Protein AF-V6RXU9-F1 (afdb_monomer)

Sequence (220 aa):
MQSIFEEFISWLKINWEYIIDFVNLLISLLTLLIAFKIFNRFSFKNRVLEKQFESVSDLINILQDWTISIHAKGIEKEEDYFSTGWRVKFFDFKSLKKRDDFKGLFFDENILFTQEWFEQNPLIGLDNNPFLPKSISKKIEPFKIWLPTRANPQFYKKVIYINLDEFDTSVRRYSDVGLICNPREKCFKNFETFNDMCNDLIEEIETWLKKYDAGDIHLK

Solvent-accessible surface area (backbone atoms only — not comparable to full-atom values): 12590 Å² total; per-residue (Å²): 115,70,66,63,52,52,53,51,53,50,54,50,50,56,53,49,51,53,51,50,53,52,50,52,50,52,50,52,53,53,52,50,52,52,50,50,53,51,51,52,53,52,55,50,51,52,56,51,50,53,45,25,50,51,44,49,50,53,50,48,54,53,39,60,72,35,40,40,27,39,35,57,43,71,67,101,55,100,57,96,51,83,77,65,66,44,77,41,44,52,70,49,49,74,52,41,86,73,39,83,70,42,79,79,70,67,65,92,35,48,32,34,34,31,49,60,38,70,76,61,43,88,64,70,66,53,53,73,38,90,43,37,54,68,73,52,23,63,48,49,51,65,77,61,75,69,86,68,39,85,44,67,72,84,82,45,86,43,38,36,38,41,35,63,63,82,69,72,86,83,61,84,74,93,68,75,99,40,39,25,40,41,84,88,42,70,53,31,63,16,51,64,55,37,48,49,46,52,34,54,37,53,51,45,50,53,51,56,30,47,74,69,76,46,60,82,66,78,89,107

Secondary structure (DSSP, 8-state):
-HHHHHHHHHHHHHHHHHHHHHHHHHHHHHHHHHHHHHHHHHHHHHHHHHHHHHHHHHHHHHHHH-EEEEEEE--S-SS------EEEEGGGHHHHTTSTTGGGT--S--EEEEHHHHHH-TTTTGGG-TTS-HHHHHHHGGG---S-EEE-GGG-SSEEEEEESS--TTS--SSSS-EEE-TTSGGGS-HHHHHHHHHHHHHHHHHHHHHTT-TTS---

pLDDT: mean 80.3, std 13.75, range [39.09, 96.44]

Mean predicted aligned error: 11.91 Å

Organism: NCBI:txid1341154

Foldseek 3Di:
DVVVVVVVVVVVVVVVVVVVVVVVVVVVVVVVVVVVVVVVVVVVVVVLVVLLVVLLVVVLVVQQPWWKWKFKDADPDPDPPSPDTDTARLLCLLCLCVDPVNVPGFDQDWEWEKPLQQQPVVLPCSLVPPSHPVQLSVLSVLSHDDPWDFDDCVVDNMYMYIYGPDGDPPPDDPDDGTITDDCVGQCRRGVVSVSVSSVSNSVSSCVVCVVVVNNPPDSD

Radius of gyration: 31.58 Å; Cα contacts (8 Å, |Δi|>4): 240; chains: 1; bounding box: 57×39×117 Å

Structure (mmCIF, N/CA/C/O backbone):
data_AF-V6RXU9-F1
#
_entry.id   AF-V6RXU9-F1
#
loop_
_atom_site.group_PDB
_atom_site.id
_atom_site.type_symbol
_atom_site.label_atom_id
_atom_site.label_alt_id
_atom_site.label_comp_id
_atom_site.label_asym_id
_atom_site.label_entity_id
_atom_site.label_seq_id
_atom_site.pdbx_PDB_ins_code
_atom_site.Cartn_x
_atom_site.Cartn_y
_atom_site.Cartn_z
_atom_site.occupancy
_atom_site.B_iso_or_equiv
_atom_site.auth_seq_id
_atom_site.auth_comp_id
_atom_site.auth_asym_id
_atom_site.auth_atom_id
_atom_site.pdbx_PDB_model_num
ATOM 1 N N . MET A 1 1 ? -32.385 11.267 84.292 1.00 60.25 1 MET A N 1
ATOM 2 C CA . MET A 1 1 ? -31.082 10.833 83.736 1.00 60.25 1 MET A CA 1
ATOM 3 C C . MET A 1 1 ? -31.256 9.736 82.685 1.00 60.25 1 MET A C 1
ATOM 5 O O . MET A 1 1 ? -30.668 9.854 81.625 1.00 60.25 1 MET A O 1
ATOM 9 N N . GLN A 1 2 ? -32.109 8.734 82.929 1.00 67.81 2 GLN A N 1
ATOM 10 C CA . GLN A 1 2 ? -32.343 7.615 82.004 1.00 67.81 2 GLN A CA 1
ATOM 11 C C . GLN A 1 2 ? -33.030 8.012 80.677 1.00 67.81 2 GLN A C 1
ATOM 13 O O . GLN A 1 2 ? -32.564 7.593 79.626 1.00 67.81 2 GLN A O 1
ATOM 18 N N . SER A 1 3 ? -34.034 8.905 80.681 1.00 73.31 3 SER A N 1
ATOM 19 C CA . SER A 1 3 ? -34.714 9.303 79.427 1.00 73.31 3 SER A CA 1
ATOM 20 C C . SER A 1 3 ? -33.852 10.170 78.496 1.00 73.31 3 SER A C 1
ATOM 22 O O . SER A 1 3 ? -33.936 10.033 77.283 1.00 73.31 3 SER A O 1
ATOM 24 N N . ILE A 1 4 ? -32.965 11.007 79.050 1.00 75.81 4 ILE A N 1
ATOM 25 C CA . ILE A 1 4 ? -32.020 11.828 78.267 1.00 75.81 4 ILE A CA 1
ATOM 26 C C . ILE A 1 4 ? -31.005 10.930 77.540 1.00 75.81 4 ILE A C 1
ATOM 28 O O . ILE A 1 4 ? -30.584 11.222 76.423 1.00 75.81 4 ILE A O 1
ATOM 32 N N . PHE A 1 5 ? -30.620 9.814 78.163 1.00 75.19 5 PHE A N 1
ATOM 33 C CA . PHE A 1 5 ? -29.701 8.848 77.568 1.00 75.19 5 PHE A CA 1
ATOM 34 C C . PHE A 1 5 ? -30.356 8.062 76.419 1.00 75.19 5 PHE A C 1
ATOM 36 O O . PHE A 1 5 ? -29.722 7.833 75.391 1.00 75.19 5 PHE A O 1
ATOM 43 N N . GLU A 1 6 ? -31.636 7.704 76.552 1.00 79.44 6 GLU A N 1
ATOM 44 C CA . GLU A 1 6 ? -32.396 7.038 75.485 1.00 79.44 6 GLU A CA 1
ATOM 45 C C . GLU A 1 6 ? -32.654 7.958 74.281 1.00 79.44 6 GLU A C 1
ATOM 47 O O . GLU A 1 6 ? -32.478 7.526 73.139 1.00 79.44 6 GLU A O 1
ATOM 52 N N . GLU A 1 7 ? -32.975 9.237 74.508 1.00 74.62 7 GLU A N 1
ATOM 53 C CA . GLU A 1 7 ? -33.096 10.235 73.433 1.00 74.62 7 GLU A CA 1
ATOM 54 C C . GLU A 1 7 ? -31.774 10.441 72.683 1.00 74.62 7 GLU A C 1
ATOM 56 O O . GLU A 1 7 ? -31.762 10.495 71.452 1.00 74.62 7 GLU A O 1
ATOM 61 N N . PHE A 1 8 ? -30.647 10.487 73.401 1.00 76.06 8 PHE A N 1
ATOM 62 C CA . PHE A 1 8 ? -29.325 10.636 72.791 1.00 76.06 8 PHE A CA 1
ATOM 63 C C . PHE A 1 8 ? -28.938 9.431 71.916 1.00 76.06 8 PHE A C 1
ATOM 65 O O . PHE A 1 8 ? -28.426 9.607 70.809 1.00 76.06 8 PHE A O 1
ATOM 72 N N . ILE A 1 9 ? -29.223 8.203 72.366 1.00 78.50 9 ILE A N 1
ATOM 73 C CA . ILE A 1 9 ? -28.969 6.987 71.575 1.00 78.50 9 ILE A CA 1
ATOM 74 C C . ILE A 1 9 ? -29.892 6.903 70.353 1.00 78.50 9 ILE A C 1
ATOM 76 O O . ILE A 1 9 ? -29.441 6.501 69.278 1.00 78.50 9 ILE A O 1
ATOM 80 N N . SER A 1 10 ? -31.159 7.299 70.490 1.00 77.56 10 SER A N 1
ATOM 81 C CA . SER A 1 10 ? -32.103 7.364 69.368 1.00 77.56 10 SER A CA 1
ATOM 82 C C . SER A 1 10 ? -31.631 8.356 68.296 1.00 77.56 10 SER A C 1
ATOM 84 O O . SER A 1 10 ? -31.542 8.009 67.119 1.00 77.56 10 SER A O 1
ATOM 86 N N . TRP A 1 11 ? -31.208 9.555 68.710 1.00 80.31 11 TRP A N 1
ATOM 87 C CA . TRP A 1 11 ? -30.653 10.574 67.816 1.00 80.31 11 TRP A CA 1
ATOM 88 C C . TRP A 1 11 ? -29.375 10.104 67.101 1.00 80.31 11 TRP A C 1
ATOM 90 O O . TRP A 1 11 ? -29.219 10.321 65.898 1.00 80.31 11 TRP A O 1
ATOM 100 N N . LEU A 1 12 ? -28.482 9.403 67.809 1.00 73.50 12 LEU A N 1
ATOM 101 C CA . LEU A 1 12 ? -27.280 8.801 67.221 1.00 73.50 12 LEU A CA 1
ATOM 102 C C . LEU A 1 12 ? -27.608 7.741 66.163 1.00 73.50 12 LEU A C 1
ATOM 104 O O . LEU A 1 12 ? -26.984 7.744 65.105 1.00 73.50 12 LEU A O 1
ATOM 108 N N . LYS A 1 13 ? -28.584 6.860 66.418 1.00 74.50 13 LYS A N 1
ATOM 109 C CA . LYS A 1 13 ? -29.013 5.838 65.447 1.00 74.50 13 LYS A CA 1
ATOM 110 C C . LYS A 1 13 ? -29.587 6.459 64.180 1.00 74.50 13 LYS A C 1
ATOM 112 O O . LYS A 1 13 ? -29.163 6.091 63.092 1.00 74.50 13 LYS A O 1
ATOM 117 N N . ILE A 1 14 ? -30.480 7.434 64.335 1.00 78.62 14 ILE A N 1
ATOM 118 C CA . ILE A 1 14 ? -31.116 8.131 63.213 1.00 78.62 14 ILE A CA 1
ATOM 119 C C . ILE A 1 14 ? -30.053 8.807 62.334 1.00 78.62 14 ILE A C 1
ATOM 121 O O . ILE A 1 14 ? -30.045 8.635 61.119 1.00 78.62 14 ILE A O 1
ATOM 125 N N . ASN A 1 15 ? -29.098 9.522 62.935 1.00 80.31 15 ASN A N 1
ATOM 126 C CA . ASN A 1 15 ? -28.013 10.151 62.175 1.00 80.31 15 ASN A CA 1
ATOM 127 C C . ASN A 1 15 ? -27.066 9.138 61.523 1.00 80.31 15 ASN A C 1
ATOM 129 O O . ASN A 1 15 ? -26.539 9.404 60.445 1.00 80.31 15 ASN A O 1
ATOM 133 N N . TRP A 1 16 ? -26.846 7.984 62.153 1.00 82.75 16 TRP A N 1
ATOM 134 C CA . TRP A 1 16 ? -26.022 6.920 61.587 1.00 82.75 16 TRP A CA 1
ATOM 135 C C . TRP A 1 16 ? -26.673 6.280 60.356 1.00 82.75 16 TRP A C 1
ATOM 137 O O . TRP A 1 16 ? -25.992 6.054 59.358 1.00 82.75 16 TRP A O 1
ATOM 147 N N . GLU A 1 17 ? -27.989 6.062 60.389 1.00 85.69 17 GLU A N 1
ATOM 148 C CA . GLU A 1 17 ? -28.769 5.582 59.241 1.00 85.69 17 GLU A CA 1
ATOM 149 C C . GLU A 1 17 ? -28.700 6.572 58.069 1.00 85.69 17 GLU A C 1
ATOM 151 O O . GLU A 1 17 ? -28.363 6.173 56.955 1.00 85.69 17 GLU A O 1
ATOM 156 N N . TYR A 1 18 ? -28.859 7.877 58.324 1.00 85.38 18 TYR A N 1
ATOM 157 C CA . TYR A 1 18 ? -28.702 8.901 57.282 1.00 85.38 18 TYR A CA 1
ATOM 158 C C . TYR A 1 18 ? -27.296 8.935 56.666 1.00 85.38 18 TYR A C 1
ATOM 160 O O . TYR A 1 18 ? -27.156 9.129 55.456 1.00 85.38 18 TYR A O 1
ATOM 168 N N . ILE A 1 19 ? -26.244 8.745 57.471 1.00 87.31 19 ILE A N 1
ATOM 169 C CA . ILE A 1 19 ? -24.863 8.675 56.969 1.00 87.31 19 ILE A CA 1
ATOM 170 C C . ILE A 1 19 ? -24.681 7.441 56.081 1.00 87.31 19 ILE A C 1
ATOM 172 O O . ILE A 1 19 ? -24.075 7.546 55.014 1.00 87.31 19 ILE A O 1
ATOM 176 N N . ILE A 1 20 ? -25.216 6.288 56.489 1.00 88.38 20 ILE A N 1
ATOM 177 C CA . ILE A 1 20 ? -25.158 5.051 55.701 1.00 88.38 20 ILE A CA 1
ATOM 178 C C . ILE A 1 20 ? -25.878 5.234 54.362 1.00 88.38 20 ILE A C 1
ATOM 180 O O . ILE A 1 20 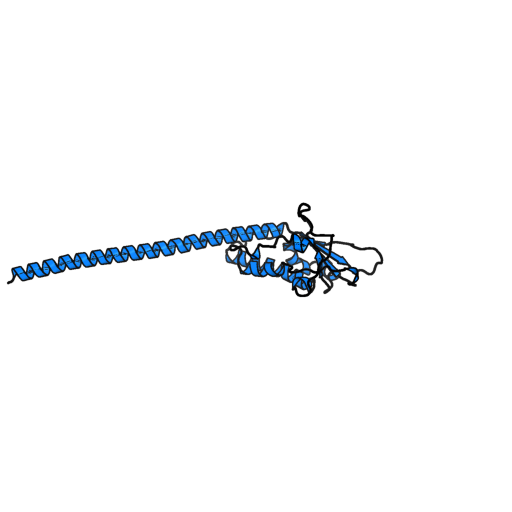? -25.304 4.920 53.318 1.00 88.38 20 ILE A O 1
ATOM 184 N N . ASP A 1 21 ? -27.088 5.791 54.367 1.00 90.06 21 ASP A N 1
ATOM 185 C CA . ASP A 1 21 ? -27.866 6.026 53.148 1.00 90.06 21 ASP A CA 1
ATOM 186 C C . ASP A 1 21 ? -27.166 7.007 52.202 1.00 90.06 21 ASP A C 1
ATOM 188 O O . ASP A 1 21 ? -27.099 6.778 50.991 1.00 90.06 21 ASP A O 1
ATOM 192 N N . PHE A 1 22 ? -26.559 8.063 52.748 1.00 90.44 22 PHE A N 1
ATOM 193 C CA . PHE A 1 22 ? -25.768 9.011 51.968 1.00 90.44 22 PHE A CA 1
ATOM 194 C C . PHE A 1 22 ? -24.526 8.359 51.340 1.00 90.44 22 PHE A C 1
ATOM 196 O O . PHE A 1 22 ? -24.228 8.583 50.164 1.00 90.44 22 PHE A O 1
ATOM 203 N N . VAL A 1 23 ? -23.817 7.512 52.092 1.00 90.31 23 VAL A N 1
ATOM 204 C CA . VAL A 1 23 ? -22.664 6.753 51.584 1.00 90.31 23 VAL A CA 1
ATOM 205 C C . VAL A 1 23 ? -23.096 5.760 50.500 1.00 90.31 23 VAL A C 1
ATOM 207 O O . VAL A 1 23 ? -22.437 5.669 49.465 1.00 90.31 23 VAL A O 1
ATOM 210 N N . ASN A 1 24 ? -24.227 5.074 50.671 1.00 91.75 24 ASN A N 1
ATOM 211 C CA . ASN A 1 24 ? -24.785 4.166 49.663 1.00 91.75 24 ASN A CA 1
ATOM 212 C C . ASN A 1 24 ? -25.157 4.898 48.365 1.00 91.75 24 ASN A C 1
ATOM 214 O O . ASN A 1 24 ? -24.909 4.389 47.265 1.00 91.75 24 ASN A O 1
ATOM 218 N N . LEU A 1 25 ? -25.702 6.111 48.476 1.00 93.19 25 LEU A N 1
ATOM 219 C CA . LEU A 1 25 ? -26.007 6.963 47.330 1.00 93.19 25 LEU A CA 1
ATOM 220 C C . LEU A 1 25 ? -24.727 7.390 46.592 1.00 93.19 25 LEU A C 1
ATOM 222 O O . LEU A 1 25 ? -24.660 7.300 45.365 1.00 93.19 25 LEU A O 1
ATOM 226 N N . LEU A 1 26 ? -23.686 7.776 47.336 1.00 91.81 26 LEU A N 1
ATOM 227 C CA . LEU A 1 26 ? -22.364 8.096 46.787 1.00 91.81 26 LEU A CA 1
ATOM 228 C C . LEU A 1 26 ? -21.733 6.907 46.058 1.00 91.81 26 LEU A C 1
ATOM 230 O O . LEU A 1 26 ? -21.234 7.073 44.944 1.00 91.81 26 LEU A O 1
ATOM 234 N N . ILE A 1 27 ? -21.779 5.711 46.651 1.00 91.12 27 ILE A N 1
ATOM 235 C CA . ILE A 1 27 ? -21.265 4.483 46.028 1.00 91.12 27 ILE A CA 1
ATOM 236 C C . ILE A 1 27 ? -22.020 4.203 44.727 1.00 91.12 27 ILE A C 1
ATOM 238 O O . ILE A 1 27 ? -21.388 3.999 43.693 1.00 91.12 27 ILE A O 1
ATOM 242 N N . SER A 1 28 ? -23.353 4.276 44.749 1.00 91.94 28 SER A N 1
ATOM 243 C CA . SER A 1 28 ? -24.194 4.038 43.569 1.00 91.94 28 SER A CA 1
ATOM 244 C C . SER A 1 28 ? -23.875 5.009 42.426 1.00 91.94 28 SER A C 1
ATOM 246 O O . SER A 1 28 ? -23.746 4.597 41.270 1.00 91.94 28 SER A O 1
ATOM 248 N N . LEU A 1 29 ? -23.673 6.293 42.745 1.00 92.88 29 LEU A N 1
ATOM 249 C CA . LEU A 1 29 ? -23.260 7.308 41.775 1.00 92.88 29 LEU A CA 1
ATOM 250 C C . LEU A 1 29 ? -21.876 6.993 41.183 1.00 92.88 29 LEU A C 1
ATOM 252 O O . LEU A 1 29 ? -21.672 7.097 39.971 1.00 92.88 29 LEU A O 1
ATOM 256 N N . LEU A 1 30 ? -20.927 6.576 42.025 1.00 91.44 30 LEU A N 1
ATOM 257 C CA . LEU A 1 30 ? -19.576 6.221 41.597 1.00 91.44 30 LEU A CA 1
ATOM 258 C C . LEU A 1 30 ? -19.589 5.010 40.652 1.00 91.44 30 LEU A C 1
ATOM 260 O O . LEU A 1 30 ? -18.931 5.025 39.609 1.00 91.44 30 LEU A O 1
ATOM 264 N N . THR A 1 31 ? -20.376 3.982 40.979 1.00 91.75 31 THR A N 1
ATOM 265 C CA . THR A 1 31 ? -20.558 2.796 40.137 1.00 91.75 31 THR A CA 1
ATOM 266 C C . THR A 1 31 ? -21.157 3.167 38.782 1.00 91.75 31 THR A C 1
ATOM 268 O O . THR A 1 31 ? -20.666 2.696 37.754 1.00 91.75 31 THR A O 1
ATOM 271 N N . LEU A 1 32 ? -22.152 4.060 38.751 1.00 91.44 32 LEU A N 1
ATOM 272 C CA . LEU A 1 32 ? -22.751 4.550 37.508 1.00 91.44 32 LEU A CA 1
ATOM 273 C C . LEU A 1 32 ? -21.730 5.290 36.632 1.00 91.44 32 LEU A C 1
ATOM 275 O O . LEU A 1 32 ? -21.660 5.043 35.429 1.00 91.44 32 LEU A O 1
ATOM 279 N N . LEU A 1 33 ? -20.898 6.155 37.220 1.00 90.44 33 LEU A N 1
ATOM 280 C CA . LEU A 1 33 ? -19.843 6.869 36.491 1.00 90.44 33 LEU A CA 1
ATOM 281 C C . LEU A 1 33 ? -18.805 5.911 35.893 1.00 90.44 33 LEU A C 1
ATOM 283 O O . LEU A 1 33 ? -18.379 6.090 34.749 1.00 90.44 33 LEU A O 1
ATOM 287 N N . ILE A 1 34 ? -18.414 4.878 36.643 1.00 88.56 34 ILE A N 1
ATOM 288 C CA . ILE A 1 34 ? -17.502 3.837 36.158 1.00 88.56 34 ILE A CA 1
ATOM 289 C C . ILE A 1 34 ? -18.149 3.067 35.003 1.00 88.56 34 ILE A C 1
ATOM 291 O O . ILE A 1 34 ? -17.526 2.924 33.949 1.00 88.56 34 ILE A O 1
ATOM 295 N N . ALA A 1 35 ? -19.402 2.632 35.158 1.00 85.06 35 ALA A N 1
ATOM 296 C CA . ALA A 1 35 ? -20.146 1.926 34.119 1.00 85.06 35 ALA A CA 1
ATOM 297 C C . ALA A 1 35 ? -20.289 2.774 32.845 1.00 85.06 35 ALA A C 1
ATOM 299 O O . ALA A 1 35 ? -20.012 2.289 31.749 1.00 85.06 35 ALA A O 1
ATOM 300 N N . PHE A 1 36 ? -20.616 4.062 32.982 1.00 82.56 36 PHE A N 1
ATOM 301 C CA . PHE A 1 36 ? -20.713 5.002 31.865 1.00 82.56 36 PHE A CA 1
ATOM 302 C C . PHE A 1 36 ? -19.369 5.189 31.146 1.00 82.56 36 PHE A C 1
ATOM 304 O O . PHE A 1 36 ? -19.299 5.162 29.916 1.00 82.56 36 PHE A O 1
ATOM 311 N N . LYS A 1 37 ? -18.268 5.315 31.897 1.00 80.50 37 LYS A N 1
ATOM 312 C CA . LYS A 1 37 ? -16.915 5.426 31.329 1.00 80.50 37 LYS A CA 1
ATOM 313 C C . LYS A 1 37 ? -16.503 4.156 30.581 1.00 80.50 37 LYS A C 1
ATOM 315 O O . LYS A 1 37 ? -15.904 4.246 29.509 1.00 80.50 37 LYS A O 1
ATOM 320 N N . ILE A 1 38 ? -16.825 2.985 31.132 1.00 79.00 38 ILE A N 1
ATOM 321 C CA . ILE A 1 38 ? -16.586 1.686 30.496 1.00 79.00 38 ILE A CA 1
ATOM 322 C C . ILE A 1 38 ? -17.401 1.581 29.202 1.00 79.00 38 ILE A C 1
ATOM 324 O O . ILE A 1 38 ? -16.825 1.306 28.149 1.00 79.00 38 ILE A O 1
ATOM 328 N N . PHE A 1 39 ? -18.700 1.882 29.255 1.00 75.31 39 PHE A N 1
ATOM 329 C CA . PHE A 1 39 ? -19.600 1.856 28.102 1.00 75.31 39 PHE A CA 1
ATOM 330 C C . PHE A 1 39 ? -19.113 2.764 26.966 1.00 75.31 39 PHE A C 1
ATOM 332 O O . PHE A 1 39 ? -18.967 2.309 25.832 1.00 75.31 39 PHE A O 1
ATOM 339 N N . ASN A 1 40 ? -18.757 4.017 27.270 1.00 70.44 40 ASN A N 1
ATOM 340 C CA . ASN A 1 40 ? -18.230 4.946 26.269 1.00 70.44 40 ASN A CA 1
ATOM 341 C C . ASN A 1 40 ? -16.913 4.462 25.662 1.00 70.44 40 ASN A C 1
ATOM 343 O O . ASN A 1 40 ? -16.704 4.599 24.459 1.00 70.44 40 ASN A O 1
ATOM 347 N N . ARG A 1 41 ? -16.025 3.865 26.466 1.00 73.19 41 ARG A N 1
ATOM 348 C CA . ARG A 1 41 ? -14.757 3.322 25.967 1.00 73.19 41 ARG A CA 1
ATOM 349 C C . ARG A 1 41 ? -14.973 2.139 25.022 1.00 73.19 41 ARG A C 1
ATOM 351 O O . ARG A 1 41 ? -14.271 2.054 24.017 1.00 73.19 41 ARG A O 1
ATOM 358 N N . PHE A 1 42 ? -15.914 1.248 25.331 1.00 71.00 42 PHE A N 1
ATOM 359 C CA . PHE A 1 42 ? -16.279 0.134 24.452 1.00 71.00 42 PHE A CA 1
ATOM 360 C C . PHE A 1 42 ? -16.941 0.627 23.160 1.00 71.00 42 PHE A C 1
ATOM 362 O O . PHE A 1 42 ? -16.495 0.265 22.075 1.00 71.00 42 PHE A O 1
ATOM 369 N N . SER A 1 43 ? -17.924 1.524 23.270 1.00 70.81 43 SER A N 1
ATOM 370 C CA . SER A 1 43 ? -18.613 2.129 22.121 1.00 70.81 43 SER A CA 1
ATOM 371 C C . SER A 1 43 ? -17.645 2.870 21.189 1.00 70.81 43 SER A C 1
ATOM 373 O O . SER A 1 43 ? -17.671 2.679 19.974 1.00 70.81 43 SER A O 1
ATOM 375 N N . PHE A 1 44 ? -16.713 3.649 21.748 1.00 69.69 44 PHE A N 1
ATOM 376 C CA . PHE A 1 44 ? -15.690 4.344 20.968 1.00 69.69 44 PHE A CA 1
ATOM 377 C C . PHE A 1 44 ? -14.727 3.376 20.270 1.00 69.69 44 PHE A C 1
ATOM 379 O O . PHE A 1 44 ? -14.402 3.580 19.103 1.00 69.69 44 PHE A O 1
ATOM 386 N N . LYS A 1 45 ? -14.293 2.306 20.952 1.00 77.12 45 LYS A N 1
ATOM 387 C CA . LYS A 1 45 ? -13.432 1.276 20.348 1.00 77.12 45 LYS A CA 1
ATOM 388 C C . LYS A 1 45 ? -14.080 0.636 19.122 1.00 77.12 45 LYS A C 1
ATOM 390 O O . LYS A 1 45 ? -13.398 0.488 18.115 1.00 77.12 45 LYS A O 1
ATOM 395 N N . ASN A 1 46 ? -15.366 0.302 19.204 1.00 80.56 46 ASN A N 1
ATOM 396 C CA . ASN A 1 46 ? -16.088 -0.315 18.092 1.00 80.56 46 ASN A CA 1
ATOM 397 C C . ASN A 1 46 ? -16.200 0.646 16.903 1.00 80.56 46 ASN A C 1
ATOM 399 O O . ASN A 1 46 ? -15.854 0.265 15.794 1.00 80.56 46 ASN A O 1
ATOM 403 N N . ARG A 1 47 ? -16.542 1.918 17.143 1.00 85.06 47 ARG A N 1
ATOM 404 C CA . ARG A 1 47 ? -16.600 2.940 16.081 1.00 85.06 47 ARG A CA 1
ATOM 405 C C . ARG A 1 47 ? -15.256 3.178 15.397 1.00 85.06 47 ARG A C 1
ATOM 407 O O . ARG A 1 47 ? -15.199 3.359 14.187 1.00 85.06 47 ARG A O 1
ATOM 414 N N . VAL A 1 48 ? -14.162 3.204 16.164 1.00 86.56 48 VAL A N 1
ATOM 415 C CA . VAL A 1 48 ? -12.815 3.321 15.585 1.00 86.56 48 VAL A CA 1
ATOM 416 C C . VAL A 1 48 ? -12.498 2.091 14.744 1.00 86.56 48 VAL A C 1
ATOM 418 O O . VAL A 1 48 ? -11.985 2.247 13.645 1.00 86.56 48 VAL A O 1
ATOM 421 N N . LEU A 1 49 ? -12.816 0.890 15.231 1.00 87.31 49 LEU A N 1
ATOM 422 C CA . LEU A 1 49 ? -12.586 -0.348 14.493 1.00 87.31 49 LEU A CA 1
ATOM 423 C C . LEU A 1 49 ? -13.396 -0.391 13.188 1.00 87.31 49 LEU A C 1
ATOM 425 O O . LEU A 1 49 ? -12.832 -0.711 12.150 1.00 87.31 49 LEU A O 1
ATOM 429 N N . GLU A 1 50 ? -14.670 0.006 13.213 1.00 88.31 50 GLU A N 1
ATOM 430 C CA . GLU A 1 50 ? -15.510 0.160 12.015 1.00 88.31 50 GLU A CA 1
ATOM 431 C C . GLU A 1 50 ? -14.860 1.106 10.998 1.00 88.31 50 GLU A C 1
ATOM 433 O O . GLU A 1 50 ? -14.703 0.750 9.834 1.00 88.31 50 GLU A O 1
ATOM 438 N N . LYS A 1 51 ? -14.375 2.274 11.442 1.00 91.62 51 LYS A N 1
ATOM 439 C CA . LYS A 1 51 ? -13.665 3.217 10.563 1.00 91.62 51 LYS A CA 1
ATOM 440 C C . LYS A 1 51 ? -12.341 2.672 10.026 1.00 91.62 51 LYS A C 1
ATOM 442 O O . LYS A 1 51 ? -11.950 3.014 8.909 1.00 91.62 51 LYS A O 1
ATOM 447 N N . GLN A 1 52 ? -11.655 1.831 10.800 1.00 92.44 52 GLN A N 1
ATOM 448 C CA . GLN A 1 52 ? -10.462 1.129 10.329 1.00 92.44 52 GLN A CA 1
ATOM 449 C C . GLN A 1 52 ? -10.806 0.099 9.255 1.00 92.44 52 GLN A C 1
ATOM 451 O O . GLN A 1 52 ? -10.100 0.032 8.255 1.00 92.44 52 GLN A O 1
ATOM 456 N N . PHE A 1 53 ? -11.893 -0.657 9.422 1.00 91.75 53 PHE A N 1
ATOM 457 C CA . PHE A 1 53 ? -12.379 -1.580 8.398 1.00 91.75 53 PHE A CA 1
ATOM 458 C C . PHE A 1 53 ? -12.777 -0.861 7.114 1.00 91.75 53 PHE A C 1
ATOM 460 O O . PHE A 1 53 ? -12.346 -1.293 6.052 1.00 91.75 53 PHE A O 1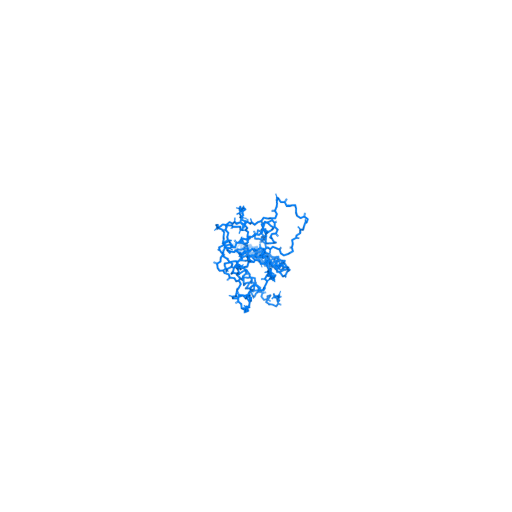
ATOM 467 N N . GLU A 1 54 ? -13.522 0.245 7.204 1.00 91.94 54 GLU A N 1
ATOM 468 C CA . GLU A 1 54 ? -13.838 1.090 6.043 1.00 91.94 54 GLU A CA 1
ATOM 469 C C . GLU A 1 54 ? -12.548 1.523 5.325 1.00 91.94 54 GLU A C 1
ATOM 471 O O . GLU A 1 54 ? 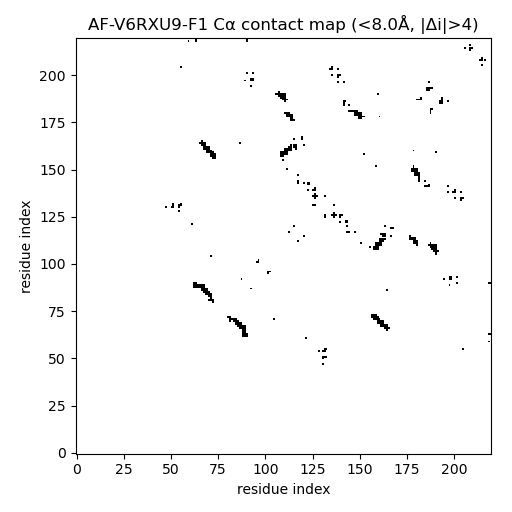-12.378 1.249 4.143 1.00 91.94 54 GLU A O 1
ATOM 476 N N . SER A 1 55 ? -11.579 2.080 6.062 1.00 93.94 55 SER A N 1
ATOM 477 C CA . SER A 1 55 ? -10.313 2.555 5.479 1.00 93.94 55 SER A CA 1
ATOM 478 C C . SER A 1 55 ? -9.475 1.438 4.844 1.00 93.94 55 SER A C 1
ATOM 480 O O . SER A 1 55 ? -8.820 1.658 3.827 1.00 93.94 55 SER A O 1
ATOM 482 N N . VAL A 1 56 ? -9.453 0.244 5.446 1.00 93.94 56 VAL A N 1
ATOM 483 C CA . VAL A 1 56 ? -8.757 -0.923 4.880 1.00 93.94 56 VAL A CA 1
ATOM 484 C C . VAL A 1 56 ? -9.503 -1.462 3.661 1.00 93.94 56 VAL A C 1
ATOM 486 O O . VAL A 1 56 ? -8.858 -1.834 2.687 1.00 93.94 56 VAL A O 1
ATOM 489 N N . SER A 1 57 ? -10.837 -1.469 3.678 1.00 91.62 57 SER A N 1
ATOM 490 C CA . SER A 1 57 ? -11.652 -1.865 2.529 1.00 91.62 57 SER A CA 1
ATOM 491 C C . SER A 1 57 ? -11.442 -0.924 1.345 1.00 91.62 57 SER A C 1
ATOM 493 O O . SER A 1 57 ? -11.264 -1.397 0.227 1.00 91.62 57 SER A O 1
ATOM 495 N N . ASP A 1 58 ? -11.405 0.388 1.585 1.00 92.19 58 ASP A N 1
ATOM 496 C CA . ASP A 1 58 ? -11.129 1.389 0.551 1.00 92.19 58 ASP A CA 1
ATOM 497 C C . ASP A 1 58 ? -9.736 1.184 -0.056 1.00 92.19 58 ASP A C 1
ATOM 499 O O . ASP A 1 58 ? -9.580 1.197 -1.276 1.00 92.19 58 ASP A O 1
ATOM 503 N N . LEU A 1 59 ? -8.726 0.916 0.783 1.00 94.44 59 LEU A N 1
ATOM 504 C CA . LEU A 1 59 ? -7.386 0.562 0.315 1.00 94.44 59 LEU A CA 1
ATOM 505 C C . LEU A 1 59 ? -7.402 -0.714 -0.536 1.00 94.44 59 LEU A C 1
ATOM 507 O O . LEU A 1 59 ? -6.774 -0.743 -1.588 1.00 94.44 59 LEU A O 1
ATOM 511 N N . ILE A 1 60 ? -8.097 -1.767 -0.101 1.00 93.44 60 ILE A N 1
ATOM 512 C CA . ILE A 1 60 ? -8.187 -3.021 -0.860 1.00 93.44 60 ILE A CA 1
ATOM 513 C C . ILE A 1 60 ? -8.819 -2.769 -2.226 1.00 93.44 60 ILE A C 1
ATOM 515 O O . ILE A 1 60 ? -8.265 -3.238 -3.213 1.00 93.44 60 ILE A O 1
ATOM 519 N N . ASN A 1 61 ? -9.906 -1.999 -2.296 1.00 90.75 61 ASN A N 1
ATOM 520 C CA . ASN A 1 61 ? -10.557 -1.652 -3.561 1.00 90.75 61 ASN A CA 1
ATOM 521 C C . ASN A 1 61 ? -9.583 -0.929 -4.503 1.00 90.75 61 ASN A C 1
ATOM 523 O O . ASN A 1 61 ? -9.422 -1.336 -5.650 1.00 90.75 61 ASN A O 1
ATOM 527 N N . ILE A 1 62 ? -8.852 0.069 -3.989 1.00 91.00 62 ILE A N 1
ATOM 528 C CA . ILE A 1 62 ? -7.796 0.758 -4.745 1.00 91.00 62 ILE A CA 1
ATOM 529 C C . ILE A 1 62 ? -6.775 -0.248 -5.291 1.00 91.00 62 ILE A C 1
ATOM 531 O O . ILE A 1 62 ? -6.458 -0.219 -6.474 1.00 91.00 62 ILE A O 1
ATOM 535 N N . LEU A 1 63 ? -6.260 -1.147 -4.447 1.00 92.12 63 LEU A N 1
ATOM 536 C CA . LEU A 1 63 ? -5.233 -2.115 -4.841 1.00 92.12 63 LEU A CA 1
ATOM 537 C C . LEU A 1 63 ? -5.760 -3.199 -5.802 1.00 92.12 63 LEU A C 1
ATOM 539 O O . LEU A 1 63 ? -4.998 -3.679 -6.637 1.00 92.12 63 LEU A O 1
ATOM 543 N N . GLN A 1 64 ? -7.032 -3.596 -5.703 1.00 89.94 64 GLN A N 1
ATOM 544 C CA . GLN A 1 64 ? -7.653 -4.600 -6.582 1.00 89.94 64 GLN A CA 1
ATOM 545 C C . GLN A 1 64 ? -7.763 -4.099 -8.023 1.00 89.94 64 GLN A C 1
ATOM 547 O O . GLN A 1 64 ? -7.510 -4.858 -8.964 1.00 89.94 64 GLN A O 1
ATOM 552 N N . ASP A 1 65 ? -8.097 -2.821 -8.177 1.00 86.69 65 ASP A N 1
ATOM 553 C CA . ASP A 1 65 ? -8.212 -2.170 -9.480 1.00 86.69 65 ASP A CA 1
ATOM 554 C C . ASP A 1 65 ? -6.853 -1.669 -9.995 1.00 86.69 65 ASP A C 1
ATOM 556 O O . ASP A 1 65 ? -6.677 -1.415 -11.189 1.00 86.69 65 ASP A O 1
ATOM 560 N N . TRP A 1 66 ? -5.845 -1.575 -9.122 1.00 89.00 66 TRP A N 1
ATOM 561 C CA . TRP A 1 66 ? -4.542 -1.057 -9.503 1.00 89.00 66 TRP A CA 1
ATOM 562 C C . TRP A 1 66 ? -3.710 -2.074 -10.288 1.00 89.00 66 TRP A C 1
ATOM 564 O O . TRP A 1 66 ? -3.211 -3.077 -9.767 1.00 89.00 66 TRP A O 1
ATOM 574 N N . THR A 1 67 ? -3.498 -1.750 -11.563 1.00 88.88 67 THR A N 1
ATOM 575 C CA . THR A 1 67 ? -2.558 -2.445 -12.441 1.00 88.88 67 THR A CA 1
ATOM 576 C C . THR A 1 67 ? -1.287 -1.618 -12.615 1.00 88.88 67 THR A C 1
ATOM 578 O O . THR A 1 67 ? -1.327 -0.420 -12.902 1.00 88.88 67 THR A O 1
ATOM 581 N N . ILE A 1 68 ? -0.140 -2.268 -12.429 1.00 88.62 68 ILE A N 1
ATOM 582 C CA . ILE A 1 68 ? 1.184 -1.672 -12.587 1.00 88.62 68 ILE A CA 1
ATOM 583 C C . ILE A 1 68 ? 1.773 -2.159 -13.907 1.00 88.62 68 ILE A C 1
ATOM 585 O O . ILE A 1 68 ? 1.887 -3.365 -14.144 1.00 88.62 68 ILE A O 1
ATOM 589 N N . SER A 1 69 ? 2.156 -1.204 -14.750 1.00 86.31 69 SER A N 1
ATOM 590 C CA . SER A 1 69 ? 2.794 -1.455 -16.037 1.00 86.31 69 SER A CA 1
ATOM 591 C C . SER A 1 69 ? 4.313 -1.420 -15.882 1.00 86.31 69 SER A C 1
ATOM 593 O O . SER A 1 69 ? 4.888 -0.411 -15.478 1.00 86.31 69 SER A O 1
ATOM 595 N N . ILE A 1 70 ? 4.972 -2.537 -16.180 1.00 84.12 70 ILE A N 1
ATOM 596 C CA . ILE A 1 70 ? 6.414 -2.728 -16.025 1.00 84.12 70 ILE A CA 1
ATOM 597 C C . ILE A 1 70 ? 7.034 -2.902 -17.405 1.00 84.12 70 ILE A C 1
ATOM 599 O O . ILE A 1 70 ? 6.748 -3.867 -18.109 1.00 84.12 70 ILE A O 1
ATOM 603 N N . HIS A 1 71 ? 7.911 -1.986 -17.793 1.00 79.88 71 HIS A N 1
ATOM 604 C CA . HIS A 1 71 ? 8.599 -2.026 -19.079 1.00 79.88 71 HIS A CA 1
ATOM 605 C C . HIS A 1 71 ? 10.094 -2.220 -18.850 1.00 79.88 71 HIS A C 1
ATOM 607 O O . HIS A 1 71 ? 10.659 -1.616 -17.947 1.00 79.88 71 HIS A O 1
ATOM 613 N N . ALA A 1 72 ? 10.759 -3.019 -19.676 1.00 75.69 72 ALA A N 1
ATOM 614 C CA . ALA A 1 72 ? 12.205 -3.196 -19.605 1.00 75.69 72 ALA A CA 1
ATOM 615 C C . ALA A 1 72 ? 12.856 -2.728 -20.907 1.00 75.69 72 ALA A C 1
ATOM 617 O O . ALA A 1 72 ? 12.384 -3.043 -21.998 1.00 75.69 72 ALA A O 1
ATOM 618 N N . LYS A 1 73 ? 13.968 -2.003 -20.788 1.00 71.00 73 LYS A N 1
ATOM 619 C CA . LYS A 1 73 ? 14.882 -1.702 -21.892 1.00 71.00 73 LYS A CA 1
ATOM 620 C 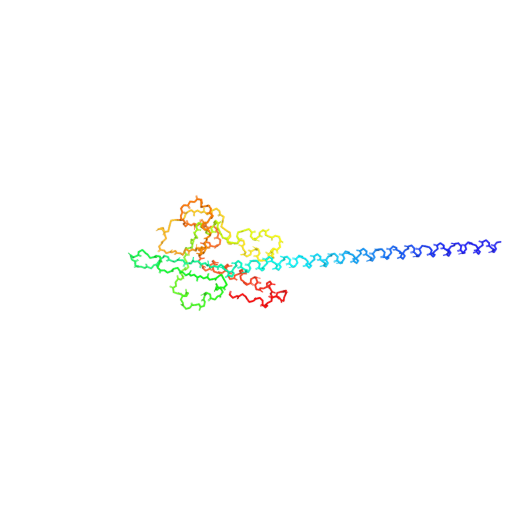C . LYS A 1 73 ? 16.173 -2.462 -21.633 1.00 71.00 73 LYS A C 1
ATOM 622 O O . LYS A 1 73 ? 16.801 -2.229 -20.604 1.00 71.00 73 LYS A O 1
ATOM 627 N N . GLY A 1 74 ? 16.577 -3.355 -22.541 1.00 57.09 74 GLY A N 1
ATOM 628 C CA . GLY A 1 74 ? 17.813 -4.120 -22.334 1.00 57.09 74 GLY A CA 1
ATOM 629 C C . GLY A 1 74 ? 18.033 -5.391 -23.156 1.00 57.09 74 GLY A C 1
ATOM 630 O O . GLY A 1 74 ? 18.727 -6.280 -22.666 1.00 57.09 74 GLY A O 1
ATOM 631 N N . ILE A 1 75 ? 17.483 -5.509 -24.368 1.00 47.88 75 ILE A N 1
ATOM 632 C CA . ILE A 1 75 ? 17.733 -6.670 -25.238 1.00 47.88 75 ILE A CA 1
ATOM 633 C C . ILE A 1 75 ? 18.493 -6.191 -26.478 1.00 47.88 75 ILE A C 1
ATOM 635 O O . ILE A 1 75 ? 18.119 -5.190 -27.074 1.00 47.88 75 ILE A O 1
ATOM 639 N N . GLU A 1 76 ? 19.574 -6.896 -26.818 1.00 43.03 76 GLU A N 1
ATOM 640 C CA . GLU A 1 76 ? 20.617 -6.614 -27.826 1.00 43.03 76 GLU A CA 1
ATOM 641 C C . GLU A 1 76 ? 20.146 -6.511 -29.293 1.00 43.03 76 GLU A C 1
ATOM 643 O O . GLU A 1 76 ? 20.893 -6.832 -30.214 1.00 43.03 76 GLU A O 1
ATOM 648 N N . LYS A 1 77 ? 18.918 -6.070 -29.555 1.00 40.66 77 LYS A N 1
ATOM 649 C CA . LYS A 1 77 ? 18.460 -5.779 -30.911 1.00 40.66 77 LYS A CA 1
ATOM 650 C C . LYS A 1 77 ? 18.351 -4.274 -31.077 1.00 40.66 77 LYS A C 1
ATOM 652 O O . LYS A 1 77 ? 17.646 -3.626 -30.314 1.00 40.66 77 LYS A O 1
ATOM 657 N N . GLU A 1 78 ? 19.051 -3.756 -32.083 1.00 39.75 78 GLU A N 1
ATOM 658 C CA . GLU A 1 78 ? 19.028 -2.378 -32.608 1.00 39.75 78 GLU A CA 1
ATOM 659 C C . GLU A 1 78 ? 17.655 -1.951 -33.164 1.00 39.75 78 GLU A C 1
ATOM 661 O O . GLU A 1 78 ? 17.547 -1.160 -34.095 1.00 39.75 78 GLU A O 1
ATOM 666 N N . GLU A 1 79 ? 16.583 -2.487 -32.609 1.00 39.09 79 GLU A N 1
ATOM 667 C CA . GLU A 1 79 ? 15.223 -2.072 -32.878 1.00 39.09 79 GLU A CA 1
ATOM 668 C C . GLU A 1 79 ? 14.754 -1.330 -31.623 1.00 39.09 79 GLU A C 1
ATOM 670 O O . GLU A 1 79 ? 14.960 -1.788 -30.497 1.00 39.09 79 GLU A O 1
ATOM 675 N N . ASP A 1 80 ? 14.191 -0.139 -31.820 1.00 44.69 80 ASP A N 1
ATOM 676 C CA . ASP A 1 80 ? 13.555 0.670 -30.781 1.00 44.69 80 ASP A CA 1
ATOM 677 C C . ASP A 1 80 ? 12.504 -0.171 -30.040 1.00 44.69 80 ASP A C 1
ATOM 679 O O . ASP A 1 80 ? 11.348 -0.269 -30.446 1.00 44.69 80 ASP A O 1
ATOM 683 N N . TYR A 1 81 ? 12.908 -0.832 -28.958 1.00 42.91 81 TYR A N 1
ATOM 684 C CA . TYR A 1 81 ? 12.083 -1.856 -28.332 1.00 42.91 81 TYR A CA 1
ATOM 685 C C . TYR A 1 81 ? 11.604 -1.435 -26.944 1.00 42.91 81 TYR A C 1
ATOM 687 O O . TYR A 1 81 ? 12.194 -1.762 -25.916 1.00 42.91 81 TYR A O 1
ATOM 695 N N . PHE A 1 82 ? 10.433 -0.798 -26.929 1.00 45.97 82 PHE A N 1
ATOM 696 C CA . PHE A 1 82 ? 9.457 -0.867 -25.834 1.00 45.97 82 PHE A CA 1
ATOM 697 C C . PHE A 1 82 ? 8.725 -2.233 -25.854 1.00 45.97 82 PHE A C 1
ATOM 699 O O . PHE A 1 82 ? 7.497 -2.286 -25.831 1.00 45.97 82 PHE A O 1
ATOM 706 N N . SER A 1 83 ? 9.446 -3.351 -26.014 1.00 47.97 83 SER A N 1
ATOM 707 C CA . SER A 1 83 ? 8.903 -4.532 -26.711 1.00 47.97 83 SER A CA 1
ATOM 708 C C . SER A 1 83 ? 7.865 -5.382 -25.982 1.00 47.97 83 SER A C 1
ATOM 710 O O . SER A 1 83 ? 7.130 -6.074 -26.672 1.00 47.97 83 SER A O 1
ATOM 712 N N . THR A 1 84 ? 7.705 -5.315 -24.659 1.00 53.53 84 THR A N 1
ATOM 713 C CA . THR A 1 84 ? 6.539 -5.905 -23.965 1.00 53.53 84 THR A CA 1
ATOM 714 C C . THR A 1 84 ? 6.419 -5.312 -22.566 1.00 53.53 84 THR A C 1
ATOM 716 O O . THR A 1 84 ? 7.192 -5.664 -21.676 1.00 53.53 84 THR A O 1
ATOM 719 N N . GLY A 1 85 ? 5.467 -4.399 -22.365 1.00 65.38 85 GLY A N 1
ATOM 720 C CA . GLY A 1 85 ? 5.071 -3.974 -21.023 1.00 65.38 85 GLY A CA 1
ATOM 721 C C . GLY A 1 85 ? 4.287 -5.087 -20.333 1.00 65.38 85 GLY A C 1
ATOM 722 O O . GLY A 1 85 ? 3.314 -5.592 -20.889 1.00 65.38 85 GLY A O 1
ATOM 723 N N . TRP A 1 86 ? 4.713 -5.485 -19.142 1.00 78.69 86 TRP A N 1
ATOM 724 C CA . TRP A 1 86 ? 3.961 -6.390 -18.286 1.00 78.69 86 TRP A CA 1
ATOM 725 C C . TRP A 1 86 ? 2.931 -5.604 -17.503 1.00 78.69 86 TRP A C 1
ATOM 727 O O . TRP A 1 86 ? 3.282 -4.655 -16.815 1.00 78.69 86 TRP A O 1
ATOM 737 N N . ARG A 1 87 ? 1.678 -6.037 -17.565 1.00 84.94 87 ARG A N 1
ATOM 738 C CA . ARG A 1 87 ? 0.597 -5.492 -16.747 1.00 84.94 87 ARG A CA 1
ATOM 739 C C . ARG A 1 87 ? 0.365 -6.450 -15.590 1.00 84.94 87 ARG A C 1
ATOM 741 O O . ARG A 1 87 ? -0.058 -7.585 -15.804 1.00 84.94 87 ARG A O 1
ATOM 748 N N . VAL A 1 88 ? 0.709 -6.022 -14.381 1.00 86.75 88 VAL A N 1
ATOM 749 C CA . VAL A 1 88 ? 0.611 -6.845 -13.171 1.00 86.75 88 VAL A CA 1
ATOM 750 C C . VAL A 1 88 ? -0.376 -6.190 -12.217 1.00 86.75 88 VAL A C 1
ATOM 752 O O . VAL A 1 88 ? -0.168 -5.052 -11.796 1.00 86.75 88 VAL A O 1
ATOM 755 N N . LYS A 1 89 ? -1.453 -6.903 -11.873 1.00 89.69 89 LYS A N 1
ATOM 756 C CA . LYS A 1 89 ? -2.365 -6.472 -10.806 1.00 89.69 89 LYS A CA 1
ATOM 757 C C . LYS A 1 89 ? -1.621 -6.423 -9.479 1.00 89.69 89 LYS A C 1
ATOM 759 O O . LYS A 1 89 ? -0.775 -7.279 -9.230 1.00 89.69 89 LYS A O 1
ATOM 764 N N . PHE A 1 90 ? -1.951 -5.481 -8.600 1.00 91.62 90 PHE A N 1
ATOM 765 C CA . PHE A 1 90 ? -1.205 -5.312 -7.352 1.00 91.62 90 PHE A CA 1
ATOM 766 C C . PHE A 1 90 ? -1.114 -6.606 -6.522 1.00 91.62 90 PHE A C 1
ATOM 768 O O . PHE A 1 90 ? -0.029 -6.993 -6.096 1.00 91.62 90 PHE A O 1
ATOM 775 N N . PHE A 1 91 ? -2.218 -7.341 -6.357 1.00 91.75 91 PHE A N 1
ATOM 776 C CA . PHE A 1 91 ? -2.219 -8.592 -5.583 1.00 91.75 91 PHE A CA 1
ATOM 777 C C . PHE A 1 91 ? -1.462 -9.755 -6.250 1.00 91.75 91 PHE A C 1
ATOM 779 O O . PHE A 1 91 ? -1.024 -10.680 -5.561 1.00 91.75 91 PHE A O 1
ATOM 786 N N . ASP A 1 92 ? -1.201 -9.684 -7.559 1.00 89.88 92 ASP A N 1
ATOM 787 C CA . ASP A 1 92 ? -0.438 -10.707 -8.278 1.00 89.88 92 ASP A CA 1
ATOM 788 C C . ASP A 1 92 ? 1.062 -10.679 -7.953 1.00 89.88 92 ASP A C 1
ATOM 790 O O . ASP A 1 92 ? 1.740 -11.691 -8.179 1.00 89.88 92 ASP A O 1
ATOM 794 N N . PHE A 1 93 ? 1.586 -9.582 -7.381 1.00 88.88 93 PHE A N 1
ATOM 795 C CA . PHE A 1 93 ? 3.001 -9.447 -7.000 1.00 88.88 93 PHE A CA 1
ATOM 796 C C . PHE A 1 93 ? 3.473 -10.591 -6.079 1.00 88.88 93 PHE A C 1
ATOM 798 O O . PHE A 1 93 ? 4.589 -11.097 -6.235 1.00 88.88 93 PHE A O 1
ATOM 805 N N . LYS A 1 94 ? 2.575 -11.128 -5.238 1.00 87.38 94 LYS A N 1
ATOM 806 C CA . LYS A 1 94 ? 2.840 -12.276 -4.346 1.00 87.38 94 LYS A CA 1
ATOM 807 C C . LYS A 1 94 ? 3.182 -13.562 -5.094 1.00 87.38 94 LYS A C 1
ATOM 809 O O . LYS A 1 94 ? 3.909 -14.426 -4.597 1.00 87.38 94 LYS A O 1
ATOM 814 N N . SER A 1 95 ? 2.640 -13.712 -6.297 1.00 84.25 95 SER A N 1
ATOM 815 C CA . SER A 1 95 ? 2.878 -14.862 -7.172 1.00 84.25 95 SER A CA 1
ATOM 816 C C . SER A 1 95 ? 3.927 -14.585 -8.245 1.00 84.25 95 SER A C 1
ATOM 818 O O . SER A 1 95 ? 4.391 -15.522 -8.893 1.00 84.25 95 SER A O 1
ATOM 820 N N . LEU A 1 96 ? 4.332 -13.324 -8.413 1.00 80.00 96 LEU A N 1
ATOM 821 C CA . LEU A 1 96 ? 5.129 -12.868 -9.543 1.00 80.00 96 LEU A CA 1
ATOM 822 C C . LEU A 1 96 ? 6.482 -13.592 -9.610 1.00 80.00 96 LEU A C 1
ATOM 824 O O . LEU A 1 96 ? 6.810 -14.135 -10.658 1.00 80.00 96 LEU A O 1
ATOM 828 N N . LYS A 1 97 ? 7.180 -13.764 -8.471 1.00 73.81 97 LYS A N 1
ATOM 829 C CA . LYS A 1 97 ? 8.452 -14.524 -8.387 1.00 73.81 97 LYS A CA 1
ATOM 830 C C . LYS A 1 97 ? 8.338 -15.999 -8.822 1.00 73.81 97 LYS A C 1
ATOM 832 O O . LYS A 1 97 ? 9.354 -16.637 -9.088 1.00 73.81 97 LYS A O 1
ATOM 837 N N . LYS A 1 98 ? 7.125 -16.566 -8.845 1.00 75.25 98 LYS A N 1
ATOM 838 C CA . LYS A 1 98 ? 6.872 -17.979 -9.176 1.00 75.25 98 LYS A CA 1
ATOM 839 C C . LYS A 1 98 ? 6.530 -18.202 -10.647 1.00 75.25 98 LYS A C 1
ATOM 841 O O . LYS A 1 98 ? 6.453 -19.359 -11.047 1.00 75.25 98 LYS A O 1
ATOM 846 N N . ARG A 1 99 ? 6.287 -17.145 -11.427 1.00 72.81 99 ARG A N 1
ATOM 847 C CA . ARG A 1 99 ? 5.938 -17.289 -12.843 1.00 72.81 99 ARG A CA 1
ATOM 848 C C . ARG A 1 99 ? 7.190 -17.654 -13.651 1.00 72.81 99 ARG A C 1
ATOM 850 O O . ARG A 1 99 ? 8.271 -17.127 -13.395 1.00 72.81 99 ARG A O 1
ATOM 857 N N . ASP A 1 100 ? 7.069 -18.586 -14.594 1.00 66.06 100 ASP A N 1
ATOM 858 C CA . ASP A 1 100 ? 8.219 -19.108 -15.354 1.00 66.06 100 ASP A CA 1
ATOM 859 C C . ASP A 1 100 ? 8.888 -18.033 -16.228 1.00 66.06 100 ASP A C 1
ATOM 861 O O . ASP A 1 100 ? 10.101 -18.043 -16.441 1.00 66.06 100 ASP A O 1
ATOM 865 N N . ASP A 1 101 ? 8.103 -17.053 -16.661 1.00 64.12 101 ASP A N 1
ATOM 866 C CA . ASP A 1 101 ? 8.506 -15.863 -17.403 1.00 64.12 101 ASP A CA 1
ATOM 867 C C . ASP A 1 101 ? 9.166 -14.782 -16.514 1.00 64.12 101 ASP A C 1
ATOM 869 O O . ASP A 1 101 ? 9.903 -13.938 -17.023 1.00 64.12 101 ASP A O 1
ATOM 873 N N . PHE A 1 102 ? 9.029 -14.850 -15.182 1.00 64.69 102 PHE A N 1
ATOM 874 C CA . PHE A 1 102 ? 9.696 -13.940 -14.238 1.00 64.69 102 PHE A CA 1
ATOM 875 C C . PHE A 1 102 ? 11.223 -14.102 -14.226 1.00 64.69 102 PHE A C 1
ATOM 877 O O . PHE A 1 102 ? 11.961 -13.122 -14.141 1.00 64.69 102 PHE A O 1
ATOM 884 N N . LYS A 1 103 ? 11.728 -15.339 -14.335 1.00 57.19 103 LYS A N 1
ATOM 885 C CA . LYS A 1 103 ? 13.174 -15.627 -14.229 1.00 57.19 103 LYS A CA 1
ATOM 886 C C . LYS A 1 103 ? 13.996 -15.097 -15.408 1.00 57.19 103 LYS A C 1
ATOM 888 O O . LYS A 1 103 ? 15.210 -14.973 -15.281 1.00 57.19 103 LYS A O 1
ATOM 893 N N . GLY A 1 104 ? 13.358 -14.829 -16.548 1.00 53.84 104 GLY A N 1
ATOM 894 C CA . GLY A 1 104 ? 14.037 -14.446 -17.788 1.00 53.84 104 GLY A CA 1
ATOM 895 C C . GLY A 1 104 ? 14.094 -12.944 -18.071 1.00 53.84 104 GLY A C 1
ATOM 896 O O . GLY A 1 104 ? 14.800 -12.549 -18.995 1.00 53.84 104 GLY A O 1
ATOM 897 N N . LEU A 1 105 ? 13.349 -12.114 -17.329 1.00 53.19 105 LEU A N 1
ATOM 898 C CA . LEU A 1 105 ? 13.041 -10.737 -17.750 1.00 53.19 105 LEU A CA 1
ATOM 899 C C . LEU A 1 105 ? 13.396 -9.645 -16.733 1.00 53.19 105 LEU A C 1
ATOM 901 O O . LEU A 1 105 ? 13.431 -8.472 -17.102 1.00 53.19 105 LEU A O 1
ATOM 905 N N . PHE A 1 106 ? 13.712 -10.006 -15.489 1.00 59.91 106 PHE A N 1
ATOM 906 C CA . PHE A 1 106 ? 14.058 -9.044 -14.446 1.00 59.91 106 PHE A CA 1
ATOM 907 C C . PHE A 1 106 ? 15.524 -9.191 -14.057 1.00 59.91 106 PHE A C 1
ATOM 909 O O . PHE A 1 106 ? 15.927 -10.146 -13.397 1.00 59.91 106 PHE A O 1
ATOM 916 N N . PHE A 1 107 ? 16.330 -8.232 -14.494 1.00 60.06 107 PHE A N 1
ATOM 917 C CA . PHE A 1 107 ? 17.684 -8.063 -13.995 1.00 60.06 107 PHE A CA 1
ATOM 918 C C . PHE A 1 107 ? 17.637 -7.226 -12.708 1.00 60.06 107 PHE A C 1
ATOM 920 O O . PHE A 1 107 ? 16.813 -6.316 -12.586 1.00 60.06 107 PHE A O 1
ATOM 927 N N . ASP A 1 108 ? 18.531 -7.510 -11.761 1.00 63.53 108 ASP A N 1
ATOM 928 C CA . ASP A 1 108 ? 18.784 -6.681 -10.575 1.00 63.53 108 ASP A CA 1
ATOM 929 C C . ASP A 1 108 ? 19.459 -5.360 -10.982 1.00 63.53 108 ASP A C 1
ATOM 931 O O . ASP A 1 108 ? 20.656 -5.137 -10.806 1.00 63.53 108 ASP A O 1
ATOM 935 N N . GLU A 1 109 ? 18.698 -4.498 -11.643 1.00 70.12 109 GLU A N 1
ATOM 936 C CA . GLU A 1 109 ? 19.210 -3.318 -12.327 1.00 70.12 109 GLU A CA 1
ATOM 937 C C . GLU A 1 109 ? 18.384 -2.075 -11.991 1.00 70.12 109 GLU A C 1
ATOM 939 O O . GLU A 1 109 ? 17.436 -2.108 -11.202 1.00 70.12 109 GLU A O 1
ATOM 944 N N . ASN A 1 110 ? 18.799 -0.945 -12.567 1.00 80.31 110 ASN A N 1
ATOM 945 C CA . ASN A 1 110 ? 18.205 0.359 -12.310 1.00 80.31 110 ASN A CA 1
ATOM 946 C C . ASN A 1 110 ? 16.698 0.329 -12.581 1.00 80.31 110 ASN A C 1
ATOM 948 O O . ASN A 1 110 ? 16.255 -0.103 -13.645 1.00 80.31 110 ASN A O 1
ATOM 952 N N . ILE A 1 111 ? 15.934 0.845 -11.628 1.00 88.38 111 ILE A N 1
ATOM 953 C CA . ILE A 1 111 ? 14.495 1.049 -11.737 1.00 88.38 111 ILE A CA 1
ATOM 954 C C . ILE A 1 111 ? 14.231 2.553 -11.813 1.00 88.38 111 ILE A C 1
ATOM 956 O O . ILE A 1 111 ? 14.806 3.348 -11.069 1.00 88.38 111 ILE A O 1
ATOM 960 N N . LEU A 1 112 ? 13.387 2.942 -12.754 1.00 89.31 112 LEU A N 1
ATOM 961 C CA . LEU A 1 112 ? 12.910 4.300 -12.952 1.00 89.31 112 LEU A CA 1
ATOM 962 C C . LEU A 1 112 ? 11.389 4.280 -12.899 1.00 89.31 112 LEU A C 1
ATOM 964 O O . LEU A 1 112 ? 10.753 3.290 -13.255 1.00 89.31 112 LEU A O 1
ATOM 968 N N . PHE A 1 113 ? 10.806 5.390 -12.479 1.00 89.81 113 PHE A N 1
ATOM 969 C CA . PHE A 1 113 ? 9.358 5.553 -12.432 1.00 89.81 113 PHE A CA 1
ATOM 970 C C . PHE A 1 113 ? 8.947 6.595 -13.461 1.00 89.81 113 PHE A C 1
ATOM 972 O O . PHE A 1 113 ? 9.762 7.425 -13.866 1.00 89.81 113 PHE A O 1
ATOM 979 N N . THR A 1 114 ? 7.706 6.550 -13.917 1.00 86.69 114 THR A N 1
ATOM 980 C CA . THR A 1 114 ? 7.150 7.630 -14.729 1.00 86.69 114 THR A CA 1
ATOM 981 C C . THR A 1 114 ? 6.812 8.838 -13.855 1.00 86.69 114 THR A C 1
ATOM 983 O O . THR A 1 114 ? 6.564 8.708 -12.654 1.00 86.69 114 THR A O 1
ATOM 986 N N . GLN A 1 115 ? 6.819 10.034 -14.441 1.00 84.69 115 GLN A N 1
ATOM 987 C CA . GLN A 1 115 ? 6.376 11.255 -13.767 1.00 84.69 115 GLN A CA 1
ATOM 988 C C . GLN A 1 115 ? 4.936 11.097 -13.245 1.00 84.69 115 GLN A C 1
ATOM 990 O O . GLN A 1 115 ? 4.617 11.547 -12.147 1.00 84.69 115 GLN A O 1
ATOM 995 N N . GLU A 1 116 ? 4.096 10.379 -13.990 1.00 83.25 116 GLU A N 1
ATOM 996 C CA . GLU A 1 116 ? 2.720 10.046 -13.637 1.00 83.25 116 GLU A CA 1
ATOM 997 C C . GLU A 1 116 ? 2.633 9.264 -12.324 1.00 83.25 116 GLU A C 1
ATOM 999 O O . GLU A 1 116 ? 1.726 9.510 -11.535 1.00 83.25 116 GLU A O 1
ATOM 1004 N N . TRP A 1 117 ? 3.593 8.381 -12.030 1.00 87.44 117 TRP A N 1
ATOM 1005 C CA . TRP A 1 117 ? 3.642 7.709 -10.732 1.00 87.44 117 TRP A CA 1
ATOM 1006 C C . TRP A 1 117 ? 3.777 8.709 -9.582 1.00 87.44 117 TRP A C 1
ATOM 1008 O O . TRP A 1 117 ? 3.092 8.598 -8.572 1.00 87.44 117 TRP A O 1
ATOM 1018 N N . PHE A 1 118 ? 4.650 9.706 -9.713 1.00 87.00 118 PHE A N 1
ATOM 1019 C CA . PHE A 1 118 ? 4.808 10.725 -8.675 1.00 87.00 118 PHE A CA 1
ATOM 1020 C C . PHE A 1 118 ? 3.561 11.610 -8.532 1.00 87.00 118 PHE A C 1
ATOM 1022 O O . PHE A 1 118 ? 3.210 11.990 -7.418 1.00 87.00 118 PHE A O 1
ATOM 1029 N N . GLU A 1 119 ? 2.884 11.920 -9.638 1.00 83.94 119 GLU A N 1
ATOM 1030 C CA . GLU A 1 119 ? 1.731 12.828 -9.650 1.00 83.94 119 GLU A CA 1
ATOM 1031 C C . GLU A 1 119 ? 0.407 12.149 -9.263 1.00 83.94 119 GLU A C 1
ATOM 1033 O O . GLU A 1 119 ? -0.469 12.808 -8.704 1.00 83.94 119 GLU A O 1
ATOM 1038 N N . GLN A 1 120 ? 0.249 10.856 -9.559 1.00 84.81 120 GLN A N 1
ATOM 1039 C CA . GLN A 1 120 ? -1.042 10.157 -9.513 1.00 84.81 120 GLN A CA 1
ATOM 1040 C C . GLN A 1 120 ? -1.010 8.816 -8.769 1.00 84.81 120 GLN A C 1
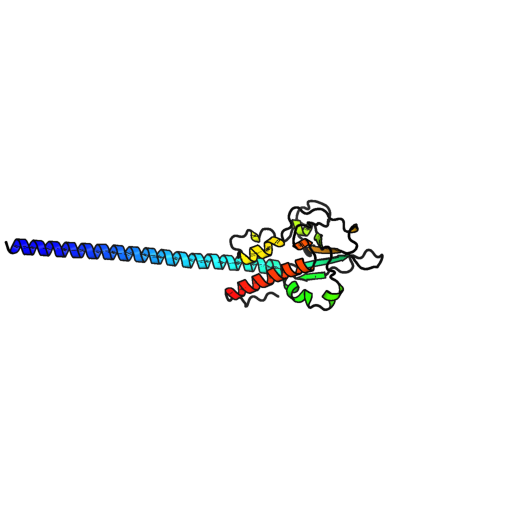ATOM 1042 O O . GLN A 1 120 ? -1.979 8.064 -8.848 1.00 84.81 120 GLN A O 1
ATOM 1047 N N . ASN A 1 121 ? 0.067 8.474 -8.050 1.00 87.94 121 ASN A N 1
ATOM 1048 C CA . ASN A 1 121 ? 0.086 7.232 -7.274 1.00 87.94 121 ASN A CA 1
ATOM 1049 C C . ASN A 1 121 ? -1.104 7.208 -6.288 1.00 87.94 121 ASN A C 1
ATOM 1051 O O . ASN A 1 121 ? -1.191 8.076 -5.412 1.00 87.94 121 ASN A O 1
ATOM 1055 N N . PRO A 1 122 ? -2.004 6.211 -6.394 1.00 87.56 122 PRO A N 1
ATOM 1056 C CA . PRO A 1 122 ? -3.259 6.183 -5.644 1.00 87.56 122 PRO A CA 1
ATOM 1057 C C . PRO A 1 122 ? -3.057 5.975 -4.137 1.00 87.56 122 PRO A C 1
ATOM 1059 O O . PRO A 1 122 ? -3.982 6.151 -3.349 1.00 87.56 122 PRO A O 1
ATOM 1062 N N . LEU A 1 123 ? -1.839 5.628 -3.713 1.00 90.31 123 LEU A N 1
ATOM 1063 C CA . LEU A 1 123 ? -1.476 5.510 -2.307 1.00 90.31 123 LEU A CA 1
ATOM 1064 C C . LEU A 1 123 ? -1.070 6.844 -1.661 1.00 90.31 123 LEU A C 1
ATOM 1066 O O . LEU A 1 123 ? -0.902 6.912 -0.438 1.00 90.31 123 LEU A O 1
ATOM 1070 N N . ILE A 1 124 ? -0.894 7.911 -2.448 1.00 83.88 124 ILE A N 1
ATOM 1071 C CA . ILE A 1 124 ? -0.486 9.218 -1.930 1.00 83.88 124 ILE A CA 1
ATOM 1072 C C . ILE A 1 124 ? -1.563 9.758 -0.981 1.00 83.88 124 ILE A C 1
ATOM 1074 O O . ILE A 1 124 ? -2.709 9.981 -1.351 1.00 83.88 124 ILE A O 1
ATOM 1078 N N . GLY A 1 125 ? -1.164 10.008 0.269 1.00 81.31 125 GLY A N 1
ATOM 1079 C CA . GLY A 1 125 ? -2.020 10.603 1.297 1.00 81.31 125 GLY A CA 1
ATOM 1080 C C . GLY A 1 125 ? -2.792 9.593 2.147 1.00 81.31 125 GLY A C 1
ATOM 1081 O O . GLY A 1 125 ? -3.268 9.971 3.218 1.00 81.31 125 GLY A O 1
ATOM 1082 N N . LEU A 1 126 ? -2.856 8.316 1.747 1.00 87.50 126 LEU A N 1
ATOM 1083 C CA . LEU A 1 126 ? -3.514 7.267 2.539 1.00 87.50 126 LEU A CA 1
ATOM 1084 C C 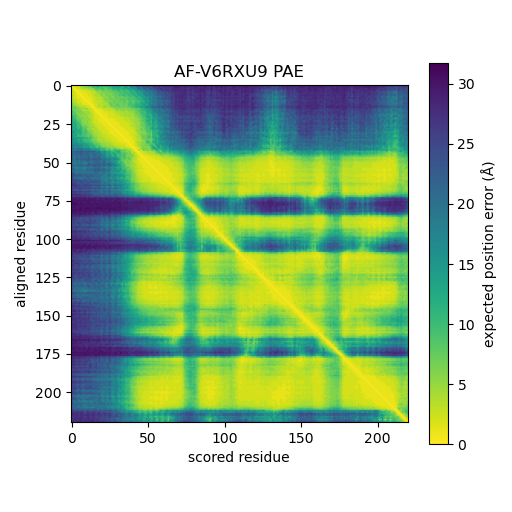. LEU A 1 126 ? -2.785 6.978 3.855 1.00 87.50 126 LEU A C 1
ATOM 1086 O O . LEU A 1 126 ? -3.410 6.677 4.868 1.00 87.50 126 LEU A O 1
ATOM 1090 N N . ASP A 1 127 ? -1.465 7.119 3.875 1.00 82.44 127 ASP A N 1
ATOM 1091 C CA . ASP A 1 127 ? -0.638 6.979 5.075 1.00 82.44 127 ASP A CA 1
ATOM 1092 C C . ASP A 1 127 ? -0.961 8.017 6.168 1.00 82.44 127 ASP A C 1
ATOM 1094 O O . ASP A 1 127 ? -0.744 7.736 7.348 1.00 82.44 127 ASP A O 1
ATOM 1098 N N . ASN A 1 128 ? -1.523 9.171 5.789 1.00 85.25 128 ASN A N 1
ATOM 1099 C CA . ASN A 1 128 ? -1.980 10.220 6.702 1.00 85.25 128 ASN A CA 1
ATOM 1100 C C . ASN A 1 128 ? -3.422 10.010 7.195 1.00 85.25 128 ASN A C 1
ATOM 1102 O O . ASN A 1 128 ? -3.893 10.787 8.030 1.00 85.25 128 ASN A O 1
ATOM 1106 N N . ASN A 1 129 ? -4.139 8.990 6.705 1.00 90.31 129 ASN A N 1
ATOM 1107 C CA . ASN A 1 129 ? -5.490 8.694 7.173 1.00 90.31 129 ASN A CA 1
ATOM 1108 C C . ASN A 1 129 ? -5.438 8.246 8.653 1.00 90.31 129 ASN A C 1
ATOM 1110 O O . ASN A 1 129 ? -4.836 7.211 8.960 1.00 90.31 129 ASN A O 1
ATOM 1114 N N . PRO A 1 130 ? -6.091 8.969 9.588 1.00 89.19 130 PRO A N 1
ATOM 1115 C CA . PRO A 1 130 ? -6.054 8.644 11.017 1.00 89.19 130 PRO A CA 1
ATOM 1116 C C . PRO A 1 130 ? -6.706 7.295 11.357 1.00 89.19 130 PRO A C 1
ATOM 1118 O O . PRO A 1 130 ? -6.456 6.745 12.432 1.00 89.19 130 PRO A O 1
ATOM 1121 N N . PHE A 1 131 ? -7.536 6.771 10.455 1.00 92.44 131 PHE A N 1
ATOM 1122 C CA . PHE A 1 131 ? -8.208 5.486 10.581 1.00 92.44 131 PHE A CA 1
ATOM 1123 C C . PHE A 1 131 ? -7.538 4.382 9.762 1.00 92.44 131 PHE A C 1
ATOM 1125 O O . PHE A 1 131 ? -7.949 3.235 9.870 1.00 92.44 131 PHE A O 1
ATOM 1132 N N . LEU A 1 132 ? -6.466 4.649 9.014 1.00 93.44 132 LEU A N 1
ATOM 1133 C CA . LEU A 1 132 ? -5.684 3.554 8.454 1.00 93.44 132 LEU A CA 1
ATOM 1134 C C . LEU A 1 132 ? -4.825 2.922 9.567 1.00 93.44 132 LEU A C 1
ATOM 1136 O O . LEU A 1 132 ? -4.159 3.639 10.325 1.00 93.44 132 LEU A O 1
ATOM 1140 N N . PRO A 1 133 ? -4.810 1.585 9.715 1.00 93.81 133 PRO A N 1
ATOM 1141 C CA . PRO A 1 133 ? -3.949 0.933 10.689 1.00 93.81 133 PRO A CA 1
ATOM 1142 C C . PRO A 1 133 ? -2.490 1.360 10.523 1.00 93.81 133 PRO A C 1
ATOM 1144 O O . PRO A 1 133 ? -1.926 1.292 9.433 1.00 93.81 133 PRO A O 1
ATOM 1147 N N . LYS A 1 134 ? -1.850 1.767 11.627 1.00 93.50 134 LYS A N 1
ATOM 1148 C CA . LYS A 1 134 ? -0.469 2.283 11.604 1.00 93.50 134 LYS A CA 1
ATOM 1149 C C . LYS A 1 134 ? 0.532 1.317 10.970 1.00 93.50 134 LYS A C 1
ATOM 1151 O O . LYS A 1 134 ? 1.530 1.769 10.424 1.00 93.50 134 LYS A O 1
ATOM 1156 N N . SER A 1 135 ? 0.311 0.009 11.092 1.00 94.81 135 SER A N 1
ATOM 1157 C CA . SER A 1 135 ? 1.190 -0.990 10.487 1.00 94.81 135 SER A CA 1
ATOM 1158 C C . SER A 1 135 ? 1.089 -0.980 8.959 1.00 94.81 135 SER A C 1
ATOM 1160 O O . SER A 1 135 ? 2.123 -0.925 8.304 1.00 94.81 135 SER A O 1
ATOM 1162 N N . ILE A 1 136 ? -0.124 -0.875 8.408 1.00 95.81 136 ILE A N 1
ATOM 1163 C CA . ILE A 1 136 ? -0.378 -0.715 6.967 1.00 95.81 136 ILE A CA 1
ATOM 1164 C C . ILE A 1 136 ? 0.144 0.641 6.463 1.00 95.81 136 ILE A C 1
ATOM 1166 O O . ILE A 1 136 ? 0.874 0.685 5.479 1.00 95.81 136 ILE A O 1
ATOM 1170 N N . SER A 1 137 ? -0.141 1.744 7.167 1.00 95.06 137 SER A N 1
ATOM 1171 C CA . SER A 1 137 ? 0.352 3.091 6.807 1.00 95.06 137 SER A CA 1
ATOM 1172 C C . SER A 1 137 ? 1.884 3.125 6.650 1.00 95.06 137 SER A C 1
ATOM 1174 O O . SER A 1 137 ? 2.400 3.634 5.656 1.00 95.06 137 SER A O 1
ATOM 1176 N N . LYS A 1 138 ? 2.625 2.467 7.553 1.00 94.88 138 LYS A N 1
ATOM 1177 C CA . LYS A 1 138 ? 4.090 2.325 7.452 1.00 94.88 138 LYS A CA 1
ATOM 1178 C C . LYS A 1 138 ? 4.562 1.540 6.226 1.00 94.88 138 LYS A C 1
ATOM 1180 O O . LYS A 1 138 ? 5.693 1.735 5.797 1.00 94.88 138 LYS A O 1
ATOM 1185 N N . LYS A 1 139 ? 3.749 0.620 5.702 1.00 95.75 139 LYS A N 1
ATOM 1186 C CA . LYS A 1 139 ? 4.063 -0.133 4.479 1.00 95.75 139 LYS A CA 1
ATOM 1187 C C . LYS A 1 139 ? 3.731 0.657 3.213 1.00 95.75 139 LYS A C 1
ATOM 1189 O O . LYS A 1 139 ? 4.372 0.434 2.194 1.00 95.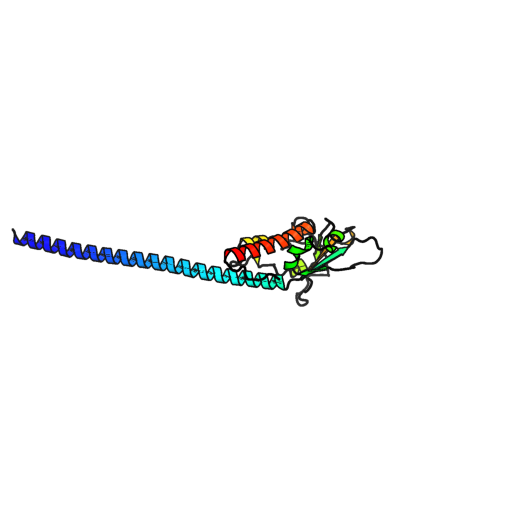75 139 LYS A O 1
ATOM 1194 N N . ILE A 1 140 ? 2.793 1.602 3.292 1.00 94.75 140 ILE A N 1
ATOM 1195 C CA . ILE A 1 140 ? 2.461 2.527 2.202 1.00 94.75 140 ILE A CA 1
ATOM 1196 C C . ILE A 1 140 ? 3.508 3.636 2.052 1.00 94.75 140 ILE A C 1
ATOM 1198 O O . ILE A 1 140 ? 3.836 4.014 0.932 1.00 94.75 140 ILE A O 1
ATOM 1202 N N . GLU A 1 141 ? 4.045 4.158 3.156 1.00 91.94 141 GLU A N 1
ATOM 1203 C CA . GLU A 1 141 ? 4.966 5.307 3.145 1.00 91.94 141 GLU A CA 1
ATOM 1204 C C . GLU A 1 141 ? 6.117 5.196 2.117 1.00 91.94 141 GLU A C 1
ATOM 1206 O O . GLU A 1 141 ? 6.321 6.157 1.373 1.00 91.94 141 GLU A O 1
ATOM 1211 N N . PRO A 1 142 ? 6.795 4.043 1.944 1.00 91.62 142 PRO A N 1
ATOM 1212 C CA . PRO A 1 142 ? 7.870 3.896 0.960 1.00 91.62 142 PRO A CA 1
ATOM 1213 C C . PRO A 1 142 ? 7.446 4.002 -0.516 1.00 91.62 142 PRO A C 1
ATOM 1215 O O . PRO A 1 142 ? 8.314 4.112 -1.377 1.00 91.62 142 PRO A O 1
ATOM 1218 N N . PHE A 1 143 ? 6.148 3.947 -0.835 1.00 91.00 143 PHE A N 1
ATOM 1219 C CA . PHE A 1 143 ? 5.642 4.154 -2.200 1.00 91.00 143 PHE A CA 1
ATOM 1220 C C . PHE A 1 143 ? 5.604 5.635 -2.597 1.00 91.00 143 PHE A C 1
ATOM 1222 O O . PHE A 1 143 ? 5.454 5.952 -3.782 1.00 91.00 143 PHE A O 1
ATOM 1229 N N . LYS A 1 144 ? 5.736 6.544 -1.624 1.00 88.62 144 LYS A N 1
ATOM 1230 C CA . LYS A 1 144 ? 5.840 7.978 -1.875 1.00 88.62 144 LYS A CA 1
ATOM 1231 C C . LYS A 1 144 ? 7.222 8.324 -2.387 1.00 88.62 144 LYS A C 1
ATOM 1233 O O . LYS A 1 144 ? 8.220 8.023 -1.736 1.00 88.62 144 LYS A O 1
ATOM 1238 N N . ILE A 1 145 ? 7.237 9.039 -3.504 1.00 87.94 145 ILE A N 1
ATOM 1239 C CA . ILE A 1 145 ? 8.456 9.597 -4.064 1.00 87.94 145 ILE A CA 1
ATOM 1240 C C . ILE A 1 145 ? 8.570 11.053 -3.631 1.00 87.94 145 ILE A C 1
ATOM 1242 O O . ILE A 1 145 ? 7.641 11.837 -3.801 1.00 87.94 145 ILE A O 1
ATOM 1246 N N . TRP A 1 146 ? 9.707 11.421 -3.066 1.00 85.56 146 TRP A N 1
ATOM 1247 C CA . TRP A 1 146 ? 10.047 12.758 -2.613 1.00 85.56 146 TRP A CA 1
ATOM 1248 C C . TRP A 1 146 ? 11.108 13.354 -3.527 1.00 85.56 146 TRP A C 1
ATOM 1250 O O . TRP A 1 146 ? 12.150 12.755 -3.765 1.00 85.56 146 TRP A O 1
ATOM 1260 N N . LEU A 1 147 ? 10.879 14.587 -3.984 1.00 84.25 147 LEU A N 1
ATOM 1261 C CA . LEU A 1 147 ? 11.866 15.361 -4.750 1.00 84.25 147 LEU A CA 1
ATOM 1262 C C . LEU A 1 147 ? 12.481 14.569 -5.929 1.00 84.25 147 LEU A C 1
ATOM 1264 O O . LEU A 1 147 ? 13.710 14.471 -6.019 1.00 84.25 147 LEU A O 1
ATOM 1268 N N . PRO A 1 148 ? 11.659 13.986 -6.824 1.00 86.31 148 PRO A N 1
ATOM 1269 C CA . PRO A 1 148 ? 12.185 13.241 -7.957 1.00 86.31 148 PRO A CA 1
ATOM 1270 C C . PRO A 1 148 ? 13.039 14.131 -8.862 1.00 86.31 148 PRO A C 1
ATOM 1272 O O . PRO A 1 148 ? 12.756 15.314 -9.061 1.00 86.31 148 PRO A O 1
ATOM 1275 N N . THR A 1 149 ? 14.068 13.537 -9.461 1.00 88.38 149 THR A N 1
ATOM 1276 C CA . THR A 1 149 ? 14.862 14.171 -10.520 1.00 88.38 149 THR A CA 1
ATOM 1277 C C . THR A 1 149 ? 14.560 13.523 -11.862 1.00 88.38 149 THR A C 1
ATOM 1279 O O . THR A 1 149 ? 14.255 12.334 -11.916 1.00 88.38 149 THR A O 1
ATOM 1282 N N . ARG A 1 150 ? 14.640 14.288 -12.959 1.00 88.06 150 ARG A N 1
ATOM 1283 C CA . ARG A 1 150 ? 14.471 13.725 -14.306 1.00 88.06 150 ARG A CA 1
ATOM 1284 C C . ARG A 1 150 ? 15.609 12.748 -14.604 1.00 88.06 150 ARG A C 1
ATOM 1286 O O . ARG A 1 150 ? 16.781 13.100 -14.481 1.00 88.06 150 ARG A O 1
ATOM 1293 N N . ALA A 1 151 ? 15.254 11.553 -15.051 1.00 84.81 151 ALA A N 1
ATOM 1294 C CA . ALA A 1 151 ? 16.179 10.525 -15.491 1.00 84.81 151 ALA A CA 1
ATOM 1295 C C . ALA A 1 151 ? 16.236 10.493 -17.022 1.00 84.81 151 ALA A C 1
ATOM 1297 O O . ALA A 1 151 ? 15.206 10.516 -17.695 1.00 84.81 151 ALA A O 1
ATOM 1298 N N . ASN A 1 152 ? 17.443 10.392 -17.583 1.00 81.44 152 ASN A N 1
ATOM 1299 C CA . ASN A 1 152 ? 17.613 10.129 -19.009 1.00 81.44 152 ASN A CA 1
ATOM 1300 C C . ASN A 1 152 ? 17.876 8.623 -19.225 1.00 81.44 152 ASN A C 1
ATOM 1302 O O . ASN A 1 152 ? 18.957 8.140 -18.874 1.00 81.44 152 ASN A O 1
ATOM 1306 N N . PRO A 1 153 ? 16.935 7.875 -19.835 1.00 74.19 153 PRO A N 1
ATOM 1307 C CA . PRO A 1 153 ? 17.051 6.431 -20.050 1.00 74.19 153 PRO A CA 1
ATOM 1308 C C . PRO A 1 153 ? 18.197 6.032 -20.991 1.00 74.19 153 PRO A C 1
ATOM 1310 O O . PRO A 1 153 ? 18.509 4.847 -21.103 1.00 74.19 153 PRO A O 1
ATOM 1313 N N . GLN A 1 154 ? 18.807 6.976 -21.713 1.00 76.56 154 GLN A N 1
ATOM 1314 C CA . GLN A 1 154 ? 19.962 6.708 -22.575 1.00 76.56 154 GLN A CA 1
ATOM 1315 C C . GLN A 1 154 ? 21.245 6.441 -21.781 1.00 76.56 154 GLN A C 1
ATOM 1317 O O . GLN A 1 154 ? 22.134 5.767 -22.289 1.00 76.56 154 GLN A O 1
ATOM 1322 N N . PHE A 1 155 ? 21.335 6.905 -20.530 1.00 79.12 155 PHE A N 1
ATOM 1323 C CA . PHE A 1 155 ? 22.496 6.637 -19.672 1.00 79.12 155 PHE A CA 1
ATOM 1324 C C . PHE A 1 155 ? 22.512 5.222 -19.086 1.00 79.12 155 PHE A C 1
ATOM 1326 O O . PHE A 1 155 ? 23.500 4.819 -18.475 1.00 79.12 155 PHE A O 1
ATOM 1333 N N . TYR A 1 156 ? 21.441 4.455 -19.284 1.00 77.31 156 TYR A N 1
ATOM 1334 C CA . TYR A 1 156 ? 21.304 3.111 -18.749 1.00 77.31 156 TYR A CA 1
ATOM 1335 C C . TYR A 1 156 ? 21.408 2.092 -19.880 1.00 77.31 156 TYR A C 1
ATOM 1337 O O . TYR A 1 156 ? 20.596 2.088 -20.806 1.00 77.31 156 TYR A O 1
ATOM 1345 N N . LYS A 1 157 ? 22.401 1.199 -19.779 1.00 75.88 157 LYS A N 1
ATOM 1346 C CA . LYS A 1 157 ? 22.541 0.051 -20.689 1.00 75.88 157 LYS A CA 1
ATOM 1347 C C . LYS A 1 157 ? 21.319 -0.866 -20.601 1.00 75.88 157 LYS A C 1
ATOM 1349 O O . LYS A 1 157 ? 20.880 -1.408 -21.611 1.00 75.88 157 LYS A O 1
ATOM 1354 N N . LYS A 1 158 ? 20.791 -1.015 -19.388 1.00 78.12 158 LYS A N 1
ATOM 1355 C CA . LYS A 1 158 ? 19.580 -1.756 -19.086 1.00 78.12 158 LYS A CA 1
ATOM 1356 C C . LYS A 1 158 ? 18.847 -1.122 -17.899 1.00 78.12 158 LYS A C 1
ATOM 1358 O O . LYS A 1 158 ? 19.496 -0.606 -16.981 1.00 78.12 158 LYS A O 1
ATOM 1363 N N . VAL A 1 159 ? 17.520 -1.080 -17.965 1.00 81.25 159 VAL A N 1
ATOM 1364 C CA . VAL A 1 159 ? 16.671 -0.364 -17.001 1.00 81.25 159 VAL A CA 1
ATOM 1365 C C . VAL A 1 159 ? 15.230 -0.869 -17.039 1.00 81.25 159 VAL A C 1
ATOM 1367 O O . VAL A 1 159 ? 14.721 -1.239 -18.100 1.00 81.25 159 VAL A O 1
ATOM 1370 N N . ILE A 1 160 ? 14.578 -0.852 -15.878 1.00 84.25 160 ILE A N 1
ATOM 1371 C CA . ILE A 1 160 ? 13.156 -1.148 -15.700 1.00 84.25 160 ILE A CA 1
ATOM 1372 C C . ILE A 1 160 ? 12.403 0.162 -15.460 1.00 84.25 160 ILE A C 1
ATOM 1374 O O . ILE A 1 160 ? 12.838 0.999 -14.674 1.00 84.25 160 ILE A O 1
ATOM 1378 N N . TYR A 1 161 ? 11.267 0.330 -16.124 1.00 83.62 161 TYR A N 1
ATOM 1379 C CA . TYR A 1 161 ? 10.349 1.445 -15.953 1.00 83.62 161 TYR A CA 1
ATOM 1380 C C . TYR A 1 161 ? 9.068 0.953 -15.292 1.00 83.62 161 TYR A C 1
ATOM 1382 O O . TYR A 1 161 ? 8.457 -0.005 -15.768 1.00 83.62 161 TYR A O 1
ATOM 1390 N N . ILE A 1 162 ? 8.650 1.633 -14.232 1.00 87.75 162 ILE A N 1
ATOM 1391 C CA . ILE A 1 162 ? 7.371 1.407 -13.566 1.00 87.75 162 ILE A CA 1
ATOM 1392 C C . ILE A 1 162 ? 6.422 2.542 -13.925 1.00 87.75 162 ILE A C 1
ATOM 1394 O O . ILE A 1 162 ? 6.737 3.715 -13.718 1.00 87.75 162 ILE A O 1
ATOM 1398 N N . ASN A 1 163 ? 5.260 2.177 -14.456 1.00 84.69 163 ASN A N 1
ATOM 1399 C CA . ASN A 1 163 ? 4.211 3.095 -14.860 1.00 84.69 163 ASN A CA 1
ATOM 1400 C C . ASN A 1 163 ? 2.865 2.727 -14.223 1.00 84.69 163 ASN A C 1
ATOM 1402 O O . ASN A 1 163 ? 2.587 1.561 -13.931 1.00 84.69 163 ASN A O 1
ATOM 1406 N N . LEU A 1 164 ? 2.016 3.739 -14.061 1.00 80.06 164 LEU A N 1
AT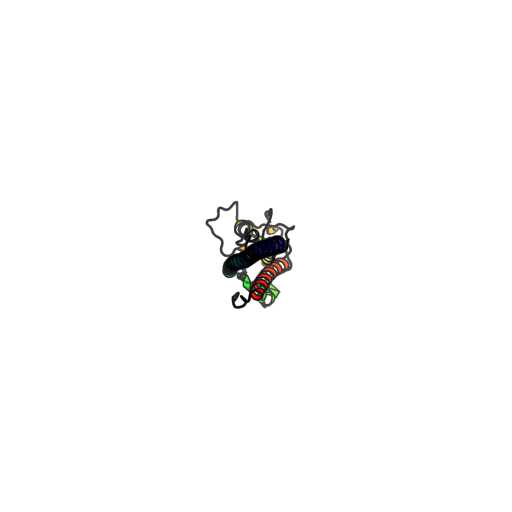OM 1407 C CA . LEU A 1 164 ? 0.593 3.565 -13.804 1.00 80.06 164 LEU A CA 1
ATOM 1408 C C . LEU A 1 164 ? -0.098 3.224 -15.127 1.00 80.06 164 LEU A C 1
ATOM 1410 O O . LEU A 1 164 ? 0.044 3.936 -16.118 1.00 80.06 164 LEU A O 1
ATOM 1414 N N . ASP A 1 165 ? -0.792 2.093 -15.146 1.00 72.12 165 ASP A N 1
ATOM 1415 C CA . ASP A 1 165 ? -1.376 1.526 -16.359 1.00 72.12 165 ASP A CA 1
ATOM 1416 C C . ASP A 1 165 ? -2.637 2.272 -16.823 1.00 72.12 165 ASP A C 1
ATOM 1418 O O . ASP A 1 165 ? -2.803 2.567 -18.005 1.00 72.12 165 ASP A O 1
ATOM 1422 N N . GLU A 1 166 ? -3.483 2.653 -15.870 1.00 66.38 166 GLU A N 1
ATOM 1423 C CA . GLU A 1 166 ? -4.630 3.527 -16.080 1.00 66.38 166 GLU A CA 1
ATOM 1424 C C . GLU A 1 166 ? -4.402 4.791 -15.251 1.00 66.38 166 GLU A C 1
ATOM 1426 O O . GLU A 1 166 ? -4.369 4.746 -14.022 1.00 66.38 166 GLU A O 1
ATOM 1431 N N . PHE A 1 167 ? -4.171 5.914 -15.929 1.00 63.72 167 PHE A N 1
ATOM 1432 C CA . PHE A 1 167 ? -4.012 7.216 -15.288 1.00 63.72 167 PHE A CA 1
ATOM 1433 C C . PHE A 1 167 ? -5.107 8.165 -15.768 1.00 63.72 167 PHE A C 1
ATOM 1435 O O . PHE A 1 167 ? -5.548 8.111 -16.922 1.00 63.72 167 PHE A O 1
ATOM 1442 N N . ASP A 1 168 ? -5.545 9.055 -14.881 1.00 62.75 168 ASP A N 1
ATOM 1443 C CA . ASP A 1 168 ? -6.566 10.031 -15.221 1.00 62.75 168 ASP A CA 1
ATOM 1444 C C . ASP A 1 168 ? -5.934 11.141 -16.070 1.00 62.75 168 ASP A C 1
ATOM 1446 O O . ASP A 1 168 ? -5.140 11.969 -15.615 1.00 62.75 168 ASP A O 1
ATOM 1450 N N . THR A 1 169 ? -6.295 11.151 -17.353 1.00 63.53 169 THR A N 1
ATOM 1451 C CA . THR A 1 169 ? -5.854 12.171 -18.316 1.00 63.53 169 THR A CA 1
ATOM 1452 C C . THR A 1 169 ? -6.313 13.591 -17.961 1.00 63.53 169 THR A C 1
ATOM 1454 O O . THR A 1 169 ? -5.782 14.548 -18.525 1.00 63.53 169 THR A O 1
ATOM 1457 N N . SER A 1 170 ? -7.264 13.748 -17.031 1.00 62.44 170 SER A N 1
ATOM 1458 C CA . SER A 1 170 ? -7.766 15.042 -16.563 1.00 62.44 170 SER A CA 1
ATOM 1459 C C . SER A 1 170 ? -6.828 15.753 -15.574 1.00 62.44 170 SER A C 1
ATOM 1461 O O . SER A 1 170 ? -6.935 16.971 -15.391 1.00 62.44 170 SER A O 1
ATOM 1463 N N . VAL A 1 171 ? -5.867 15.038 -14.974 1.00 60.31 171 VAL A N 1
ATOM 1464 C CA . VAL A 1 171 ? -4.894 15.616 -14.038 1.00 60.31 171 VAL A CA 1
ATOM 1465 C C . VAL A 1 171 ? -3.919 16.521 -14.802 1.00 60.31 171 VAL A C 1
ATOM 1467 O O . VAL A 1 171 ? -3.214 16.090 -15.717 1.00 60.31 171 VAL A O 1
ATOM 1470 N N . ARG A 1 172 ? -3.886 17.816 -14.438 1.00 52.69 172 ARG A N 1
ATOM 1471 C CA . ARG A 1 172 ? -2.985 18.816 -15.041 1.00 52.69 172 ARG A CA 1
ATOM 1472 C C . ARG A 1 172 ? -1.527 18.402 -14.841 1.00 52.69 172 ARG A C 1
ATOM 1474 O O . ARG A 1 172 ? -1.008 18.472 -13.732 1.00 52.69 172 ARG A O 1
ATOM 1481 N N . ARG A 1 173 ? -0.874 18.050 -15.947 1.00 55.59 173 ARG A N 1
ATOM 1482 C CA . ARG A 1 173 ? 0.549 17.699 -16.007 1.00 55.59 173 ARG A CA 1
ATOM 1483 C C . ARG A 1 173 ? 1.422 18.904 -15.696 1.00 55.59 173 ARG A C 1
ATOM 1485 O O . ARG A 1 173 ? 1.177 19.991 -16.229 1.00 55.59 173 ARG A O 1
ATOM 1492 N N . TYR A 1 174 ? 2.485 18.693 -14.927 1.00 52.19 174 TYR A N 1
ATOM 1493 C CA . TYR A 1 174 ? 3.496 19.728 -14.723 1.00 52.19 174 TYR A CA 1
ATOM 1494 C C . TYR A 1 174 ? 4.611 19.734 -15.779 1.00 52.19 174 TYR A C 1
ATOM 1496 O O . TYR A 1 174 ? 5.294 20.747 -15.879 1.00 52.19 174 TYR A O 1
ATOM 1504 N N . SER A 1 175 ? 4.791 18.693 -16.609 1.00 43.84 175 SER A N 1
ATOM 1505 C CA . SER A 1 175 ? 5.602 18.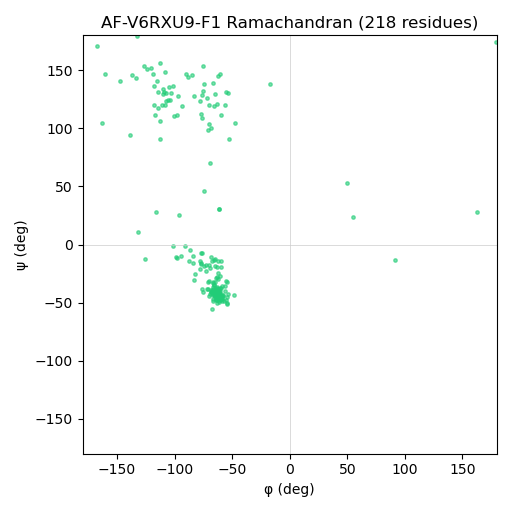736 -17.850 1.00 43.84 175 SER A CA 1
ATOM 1506 C C . SER A 1 175 ? 5.632 17.378 -18.575 1.00 43.84 175 SER A C 1
ATOM 1508 O O . SER A 1 175 ? 5.079 16.414 -18.061 1.00 43.84 175 SER A O 1
ATOM 1510 N N . ASP A 1 176 ? 6.250 17.351 -19.767 1.00 50.75 176 ASP A N 1
ATOM 1511 C CA . ASP A 1 176 ? 6.621 16.211 -20.631 1.00 50.75 176 ASP A CA 1
ATOM 1512 C C . ASP A 1 176 ? 6.641 14.819 -19.977 1.00 50.75 176 ASP A C 1
ATOM 1514 O O . ASP A 1 176 ? 7.208 14.654 -18.898 1.00 50.75 176 ASP A O 1
ATOM 1518 N N . VAL A 1 177 ? 6.123 13.813 -20.700 1.00 57.62 177 VAL A N 1
ATOM 1519 C CA . VAL A 1 177 ? 6.257 12.377 -20.383 1.00 57.62 177 VAL A CA 1
ATOM 1520 C C . VAL A 1 177 ? 7.724 12.089 -20.067 1.00 57.62 177 VAL A C 1
ATOM 1522 O O . VAL A 1 177 ? 8.583 12.094 -20.950 1.00 57.62 177 VAL A O 1
ATOM 1525 N N . GLY A 1 178 ? 8.023 11.927 -18.785 1.00 74.94 178 GLY A N 1
ATOM 1526 C CA . GLY A 1 178 ? 9.379 11.920 -18.267 1.00 74.94 178 GLY A CA 1
ATOM 1527 C C . GLY A 1 178 ? 9.571 10.757 -17.317 1.00 74.94 178 GLY A C 1
ATOM 1528 O O . GLY A 1 178 ? 8.672 10.393 -16.565 1.00 74.94 178 GLY A O 1
ATOM 1529 N N . LEU A 1 179 ? 10.762 10.172 -17.351 1.00 85.38 179 LEU A N 1
ATOM 1530 C CA . LEU A 1 179 ? 11.181 9.219 -16.338 1.00 85.38 179 LEU A CA 1
ATOM 1531 C C . LEU A 1 179 ? 11.830 9.977 -15.192 1.00 85.38 179 LEU A C 1
ATOM 1533 O O . LEU A 1 179 ? 12.544 10.960 -15.404 1.00 85.38 179 LEU A O 1
ATOM 1537 N N . ILE A 1 180 ? 11.604 9.493 -13.985 1.00 90.06 180 ILE A N 1
ATOM 1538 C CA . ILE A 1 180 ? 12.138 10.053 -12.759 1.00 90.06 180 ILE A CA 1
ATOM 1539 C C . ILE A 1 180 ? 12.997 9.039 -12.018 1.00 90.06 180 ILE A C 1
ATOM 1541 O O . ILE A 1 180 ? 12.792 7.826 -12.112 1.00 90.06 180 ILE A O 1
ATOM 1545 N N . CYS A 1 181 ? 13.963 9.559 -11.266 1.00 89.12 181 CYS A N 1
ATOM 1546 C CA . CYS A 1 181 ? 14.748 8.813 -10.298 1.00 89.12 181 CYS A CA 1
ATOM 1547 C C . CYS A 1 181 ? 14.940 9.591 -8.995 1.00 89.12 181 CYS A C 1
ATOM 1549 O O . CYS A 1 181 ? 15.112 10.815 -8.992 1.00 89.12 181 CYS A O 1
ATOM 1551 N N . ASN A 1 182 ? 14.979 8.854 -7.886 1.00 89.81 182 ASN A N 1
ATOM 1552 C CA . ASN A 1 182 ? 15.582 9.313 -6.644 1.00 89.81 182 ASN A CA 1
ATOM 1553 C C . ASN A 1 182 ? 16.387 8.169 -5.999 1.00 89.81 182 ASN A C 1
ATOM 1555 O O . ASN A 1 182 ? 15.836 7.384 -5.231 1.00 89.81 182 ASN A O 1
ATOM 1559 N N . PRO A 1 183 ? 17.708 8.078 -6.246 1.00 84.69 183 PRO A N 1
ATOM 1560 C CA . PRO A 1 183 ? 18.543 6.989 -5.728 1.00 84.69 183 PRO A CA 1
ATOM 1561 C C . PRO A 1 183 ? 18.581 6.860 -4.196 1.00 84.69 183 PRO A C 1
ATOM 1563 O O . PRO A 1 183 ? 19.076 5.862 -3.675 1.00 84.69 183 PRO A O 1
ATOM 1566 N N . ARG A 1 184 ? 18.116 7.876 -3.453 1.00 87.12 184 ARG A N 1
ATOM 1567 C CA . ARG A 1 184 ? 18.056 7.837 -1.983 1.00 87.12 184 ARG A CA 1
ATOM 1568 C C . ARG A 1 184 ? 16.880 7.017 -1.465 1.00 87.12 184 ARG A C 1
ATOM 1570 O O . ARG A 1 184 ? 16.906 6.582 -0.316 1.00 87.12 184 ARG A O 1
ATOM 1577 N N . GLU A 1 185 ? 15.857 6.823 -2.282 1.00 88.62 185 GLU A N 1
ATOM 1578 C CA . GLU A 1 185 ? 14.639 6.132 -1.894 1.00 88.62 185 GLU A CA 1
ATOM 1579 C C . GLU A 1 185 ? 14.714 4.632 -2.155 1.00 88.62 185 GLU A C 1
ATOM 1581 O O . GLU A 1 185 ? 15.335 4.154 -3.103 1.00 88.62 185 GLU A O 1
ATOM 1586 N N . LYS A 1 186 ? 14.056 3.867 -1.280 1.00 86.31 186 LYS A N 1
ATOM 1587 C CA . LYS A 1 186 ? 14.133 2.404 -1.287 1.00 86.31 186 LYS A CA 1
ATOM 1588 C C . LYS A 1 186 ? 13.555 1.805 -2.576 1.00 86.31 186 LYS A C 1
ATOM 1590 O O . LYS A 1 186 ? 14.153 0.873 -3.107 1.00 86.31 186 LYS A O 1
ATOM 1595 N N . CYS A 1 187 ? 12.457 2.358 -3.092 1.00 87.31 187 CYS A N 1
ATOM 1596 C CA . CYS A 1 187 ? 11.804 1.894 -4.318 1.00 87.31 187 CYS A CA 1
ATOM 1597 C C . CYS A 1 187 ? 12.679 2.038 -5.575 1.00 87.31 187 CYS A C 1
ATOM 1599 O O . CYS A 1 187 ? 12.437 1.331 -6.546 1.00 87.31 187 CYS A O 1
ATOM 1601 N N . PHE A 1 188 ? 13.718 2.886 -5.544 1.00 89.25 188 PHE A N 1
ATOM 1602 C CA . PHE A 1 188 ? 14.636 3.110 -6.665 1.00 89.25 188 PHE A CA 1
ATOM 1603 C C . PHE A 1 188 ? 15.873 2.201 -6.680 1.00 89.25 188 PHE A C 1
ATOM 1605 O O . PHE A 1 188 ? 16.703 2.315 -7.581 1.00 89.25 188 PHE A O 1
ATOM 1612 N N . LYS A 1 189 ? 16.037 1.313 -5.690 1.00 87.25 189 LYS A N 1
ATOM 1613 C CA . LYS A 1 189 ? 17.242 0.475 -5.584 1.00 87.25 189 LYS A CA 1
ATOM 1614 C C . LYS A 1 189 ? 17.351 -0.543 -6.715 1.00 87.25 189 LYS A C 1
ATOM 1616 O O . LYS A 1 189 ? 18.372 -0.596 -7.389 1.00 87.25 189 LYS A O 1
ATOM 1621 N N . ASN A 1 190 ? 16.316 -1.358 -6.872 1.00 87.19 190 ASN A N 1
ATOM 1622 C CA . ASN A 1 190 ? 16.165 -2.360 -7.921 1.00 87.19 190 ASN A CA 1
ATOM 1623 C C . ASN A 1 190 ? 14.713 -2.860 -7.927 1.00 87.19 190 ASN A C 1
ATOM 1625 O O . ASN A 1 190 ? 13.925 -2.561 -7.020 1.00 87.19 190 ASN A O 1
ATOM 1629 N N . PHE A 1 191 ? 14.362 -3.639 -8.946 1.00 86.38 191 PHE A N 1
ATOM 1630 C CA . PHE A 1 191 ? 13.023 -4.205 -9.061 1.00 86.38 191 PHE A CA 1
ATOM 1631 C C . PHE A 1 191 ? 12.693 -5.209 -7.951 1.00 86.38 191 PHE A C 1
ATOM 1633 O O . PHE A 1 191 ? 11.556 -5.227 -7.485 1.00 86.38 191 PHE A O 1
ATOM 1640 N N . GLU A 1 192 ? 13.665 -5.995 -7.473 1.00 86.56 192 GLU A N 1
ATOM 1641 C CA . GLU A 1 192 ? 13.426 -6.914 -6.354 1.00 86.56 192 GLU A CA 1
ATOM 1642 C C . GLU A 1 192 ? 12.947 -6.162 -5.107 1.00 86.56 192 GLU A C 1
ATOM 1644 O O . GLU A 1 192 ? 11.931 -6.527 -4.522 1.00 86.56 192 GLU A O 1
ATOM 1649 N N . THR A 1 193 ? 13.605 -5.056 -4.759 1.00 89.69 193 THR A N 1
ATOM 1650 C CA . THR A 1 193 ? 13.223 -4.225 -3.615 1.00 89.69 193 THR A CA 1
ATOM 1651 C C . THR A 1 193 ? 11.811 -3.662 -3.777 1.00 89.69 193 THR A C 1
ATOM 1653 O O . THR A 1 193 ? 11.056 -3.619 -2.806 1.00 89.69 193 THR A O 1
ATOM 1656 N N . PHE A 1 194 ? 11.437 -3.233 -4.985 1.00 91.19 194 PHE A N 1
ATOM 1657 C CA . PHE A 1 194 ? 10.087 -2.740 -5.268 1.00 91.19 194 PHE A CA 1
ATOM 1658 C C . PHE A 1 194 ? 9.028 -3.851 -5.166 1.00 91.19 194 PHE A C 1
ATOM 1660 O O . PHE A 1 194 ? 7.978 -3.659 -4.554 1.00 91.19 194 PHE A O 1
ATOM 1667 N N . ASN A 1 195 ? 9.315 -5.034 -5.707 1.00 90.44 195 ASN A N 1
ATOM 1668 C CA . ASN A 1 195 ? 8.441 -6.199 -5.597 1.00 90.44 195 ASN A CA 1
ATOM 1669 C C . ASN A 1 195 ? 8.264 -6.639 -4.134 1.00 90.44 195 ASN A C 1
ATOM 1671 O O . ASN A 1 195 ? 7.146 -6.895 -3.695 1.00 90.44 195 ASN A O 1
ATOM 1675 N N . ASP A 1 196 ? 9.342 -6.659 -3.350 1.00 90.94 196 ASP A N 1
ATOM 1676 C CA . ASP A 1 196 ? 9.285 -6.963 -1.919 1.00 90.94 196 ASP A CA 1
ATOM 1677 C C . ASP A 1 196 ? 8.452 -5.921 -1.155 1.00 90.94 196 ASP A C 1
ATOM 1679 O O . ASP A 1 196 ? 7.693 -6.283 -0.265 1.00 90.94 196 ASP A O 1
ATOM 1683 N N . MET A 1 197 ? 8.509 -4.639 -1.535 1.00 93.81 197 MET A N 1
ATOM 1684 C CA . MET A 1 197 ? 7.627 -3.611 -0.966 1.00 93.81 197 MET A CA 1
ATOM 1685 C C . MET A 1 197 ? 6.142 -3.873 -1.253 1.00 93.81 197 MET A C 1
ATOM 1687 O O . MET A 1 197 ? 5.310 -3.671 -0.368 1.00 93.81 197 MET A O 1
ATOM 1691 N N . CYS A 1 198 ? 5.804 -4.328 -2.463 1.00 93.94 198 CYS A N 1
ATOM 1692 C CA . CYS A 1 198 ? 4.432 -4.710 -2.814 1.00 93.94 198 CYS A CA 1
ATOM 1693 C C . CYS A 1 198 ? 3.971 -5.909 -1.976 1.00 93.94 198 CYS A C 1
ATOM 1695 O O . CYS A 1 198 ? 2.906 -5.861 -1.363 1.00 93.94 198 CYS A O 1
ATOM 1697 N N . ASN A 1 199 ? 4.810 -6.943 -1.874 1.00 93.56 199 ASN A N 1
ATOM 1698 C CA . ASN A 1 199 ? 4.522 -8.142 -1.085 1.00 93.56 199 ASN A CA 1
ATOM 1699 C C . ASN A 1 199 ? 4.351 -7.836 0.405 1.00 93.56 199 ASN A C 1
ATOM 1701 O O . ASN A 1 199 ? 3.376 -8.277 1.007 1.00 93.56 199 ASN A O 1
ATOM 1705 N N . ASP A 1 200 ? 5.231 -7.014 0.974 1.00 95.62 200 ASP A N 1
ATOM 1706 C CA . ASP A 1 200 ? 5.156 -6.557 2.361 1.00 95.62 200 ASP A CA 1
ATOM 1707 C C . ASP A 1 200 ? 3.819 -5.866 2.681 1.00 95.62 200 ASP A C 1
ATOM 1709 O O . ASP A 1 200 ? 3.282 -6.034 3.778 1.00 95.62 200 ASP A O 1
ATOM 1713 N N . LEU A 1 201 ? 3.290 -5.058 1.753 1.00 96.00 201 LEU A N 1
ATOM 1714 C CA . LEU A 1 201 ? 1.999 -4.393 1.935 1.00 96.00 201 LEU A CA 1
ATOM 1715 C C . LEU A 1 201 ? 0.845 -5.402 1.878 1.00 96.00 201 LEU A C 1
ATOM 1717 O O . LEU A 1 201 ? -0.037 -5.361 2.735 1.00 96.00 201 LEU A O 1
ATOM 1721 N N . ILE A 1 202 ? 0.870 -6.325 0.911 1.00 95.19 202 ILE A N 1
ATOM 1722 C CA . ILE A 1 202 ? -0.140 -7.387 0.775 1.00 95.19 202 ILE A CA 1
ATOM 1723 C C . ILE A 1 202 ? -0.181 -8.249 2.043 1.00 95.19 202 ILE A C 1
ATOM 1725 O O . ILE A 1 202 ? -1.251 -8.474 2.608 1.00 95.19 202 ILE A O 1
ATOM 1729 N N . GLU A 1 203 ? 0.977 -8.700 2.525 1.00 95.00 203 GLU A N 1
ATOM 1730 C CA . GLU A 1 203 ? 1.084 -9.540 3.721 1.00 95.00 203 GLU A CA 1
ATOM 1731 C C . GLU A 1 203 ? 0.609 -8.824 4.989 1.00 95.00 203 GLU A C 1
ATOM 1733 O O . GLU A 1 203 ? -0.048 -9.435 5.838 1.00 95.00 203 GLU A O 1
ATOM 1738 N N . GLU A 1 204 ? 0.898 -7.528 5.128 1.00 96.44 204 GLU A N 1
ATOM 1739 C CA . GLU A 1 204 ? 0.429 -6.736 6.267 1.00 96.44 204 GLU A CA 1
ATOM 1740 C C . GLU A 1 204 ? -1.098 -6.562 6.243 1.00 96.44 204 GLU A C 1
ATOM 1742 O O . GLU A 1 204 ? -1.741 -6.699 7.286 1.00 96.44 204 GLU A O 1
ATOM 1747 N N . ILE A 1 205 ? -1.698 -6.334 5.067 1.00 94.50 205 ILE A N 1
ATOM 1748 C CA . ILE A 1 205 ? -3.161 -6.279 4.905 1.00 94.50 205 ILE A CA 1
ATOM 1749 C C . ILE A 1 205 ? -3.786 -7.629 5.283 1.00 94.50 205 ILE A C 1
ATOM 1751 O O . ILE A 1 205 ? -4.693 -7.670 6.114 1.00 94.50 205 ILE A O 1
ATOM 1755 N N . GLU A 1 206 ? -3.273 -8.742 4.749 1.00 92.81 206 GLU A N 1
ATOM 1756 C CA . GLU A 1 206 ? -3.752 -10.091 5.084 1.00 92.81 206 GLU A CA 1
ATOM 1757 C C . GLU A 1 206 ? -3.640 -10.390 6.585 1.00 92.81 206 GLU A C 1
ATOM 1759 O O . GLU A 1 206 ? -4.552 -10.958 7.190 1.00 92.81 206 GLU A O 1
ATOM 1764 N N . THR A 1 207 ? -2.519 -10.013 7.199 1.00 93.50 207 THR A N 1
ATOM 1765 C CA . THR A 1 207 ? -2.274 -10.209 8.633 1.00 93.50 207 THR A CA 1
ATOM 1766 C C . THR A 1 207 ? -3.252 -9.394 9.471 1.00 93.50 207 THR A C 1
ATOM 1768 O O . THR A 1 207 ? -3.800 -9.900 10.455 1.00 93.50 207 THR A O 1
ATOM 1771 N N . TRP A 1 208 ? -3.510 -8.147 9.073 1.00 93.31 208 TRP A N 1
ATOM 1772 C CA . TRP A 1 208 ? -4.475 -7.290 9.746 1.00 93.31 208 TRP A CA 1
ATOM 1773 C C . TRP A 1 208 ? -5.898 -7.848 9.640 1.00 93.31 208 TRP A C 1
ATOM 1775 O O . TRP A 1 208 ? -6.585 -7.929 10.655 1.00 93.31 208 TRP A O 1
ATOM 1785 N N . LEU A 1 209 ? -6.315 -8.312 8.458 1.00 90.50 209 LEU A N 1
ATOM 1786 C CA . LEU A 1 209 ? -7.631 -8.926 8.247 1.00 90.50 209 LEU A CA 1
ATOM 1787 C C . LEU A 1 209 ? -7.819 -10.196 9.086 1.00 90.50 209 LEU A C 1
ATOM 1789 O O . LEU A 1 209 ? -8.828 -10.339 9.776 1.00 90.50 209 LEU A O 1
ATOM 1793 N N . LYS A 1 210 ? -6.820 -11.089 9.099 1.00 87.94 210 LYS A N 1
ATOM 1794 C CA . LYS A 1 210 ? -6.843 -12.318 9.914 1.00 87.94 210 LYS A CA 1
ATOM 1795 C C . LYS A 1 210 ? -6.961 -12.029 11.405 1.00 87.94 210 LYS A C 1
ATOM 1797 O O . LYS A 1 210 ? -7.642 -12.758 12.113 1.00 87.94 210 LYS A O 1
ATOM 1802 N N . LYS A 1 211 ? -6.310 -10.968 11.892 1.00 87.25 211 LYS A N 1
ATOM 1803 C CA . LYS A 1 211 ? -6.347 -10.582 13.310 1.00 87.25 211 LYS A CA 1
ATOM 1804 C C . LYS A 1 211 ? -7.762 -10.255 13.804 1.00 87.25 211 LYS A C 1
ATOM 1806 O O . LYS A 1 211 ? -8.013 -10.375 15.002 1.00 87.25 211 LYS A O 1
ATOM 1811 N N . TYR A 1 212 ? -8.650 -9.813 12.918 1.00 82.81 212 TYR A N 1
ATOM 1812 C CA . TYR A 1 212 ? -10.012 -9.410 13.263 1.00 82.81 212 TYR A CA 1
ATOM 1813 C C . TYR A 1 212 ? -11.078 -10.301 12.612 1.00 82.81 212 TYR A C 1
ATOM 1815 O O . TYR A 1 212 ? -12.179 -9.826 12.351 1.00 82.81 212 TYR A O 1
ATOM 1823 N N . ASP A 1 213 ? -10.743 -11.567 12.334 1.00 74.94 213 ASP A N 1
ATOM 1824 C CA . ASP A 1 213 ? -11.643 -12.571 11.744 1.00 74.94 213 ASP A CA 1
ATOM 1825 C C . ASP A 1 213 ? -12.299 -12.138 10.416 1.00 74.94 213 ASP A C 1
ATOM 1827 O O . ASP A 1 213 ? -13.317 -12.677 9.998 1.00 74.94 213 ASP A O 1
ATOM 1831 N N . ALA A 1 214 ? -11.678 -11.197 9.698 1.00 71.06 214 ALA A N 1
ATOM 1832 C CA . ALA A 1 214 ? -12.088 -10.748 8.367 1.00 71.06 214 ALA A CA 1
ATOM 1833 C C . ALA A 1 214 ? -11.304 -11.470 7.253 1.00 71.06 214 ALA A C 1
ATOM 1835 O O . ALA A 1 214 ? -11.110 -10.940 6.160 1.00 71.06 214 ALA A O 1
ATOM 1836 N N . GLY A 1 215 ? -10.811 -12.679 7.543 1.00 59.62 215 GLY A N 1
ATOM 1837 C CA . GLY A 1 215 ? -9.982 -13.479 6.635 1.00 59.62 215 GLY A CA 1
ATOM 1838 C C . GLY A 1 215 ? -10.712 -14.000 5.392 1.00 59.62 215 GLY A C 1
ATOM 1839 O O . GLY A 1 215 ? -10.048 -14.409 4.443 1.00 59.62 215 GLY A O 1
ATOM 1840 N N . ASP A 1 216 ? -12.047 -13.949 5.381 1.00 55.78 216 ASP A N 1
ATOM 1841 C CA . ASP A 1 216 ? -12.885 -14.353 4.242 1.00 55.78 216 ASP A CA 1
ATOM 1842 C C . ASP A 1 216 ? -12.900 -13.315 3.104 1.00 55.78 216 ASP A C 1
ATOM 1844 O O . ASP A 1 216 ? -13.423 -13.585 2.020 1.00 55.78 216 ASP A O 1
ATOM 1848 N N . ILE A 1 217 ? -12.312 -12.128 3.310 1.00 60.81 217 ILE A N 1
ATOM 1849 C CA . ILE A 1 217 ? -12.097 -11.165 2.227 1.00 60.81 217 ILE A CA 1
ATOM 1850 C C . ILE A 1 217 ? -11.043 -11.744 1.281 1.00 60.81 217 ILE A C 1
ATOM 1852 O O . ILE A 1 217 ? -9.838 -11.704 1.535 1.00 60.81 217 ILE A O 1
ATOM 1856 N N . HIS A 1 218 ? -11.514 -12.306 0.170 1.00 58.72 218 HIS A N 1
ATOM 1857 C CA . HIS A 1 218 ? -10.656 -12.834 -0.877 1.00 58.72 218 HIS A CA 1
ATOM 1858 C C . HIS A 1 218 ? -9.957 -11.692 -1.620 1.00 58.72 218 HIS A C 1
ATOM 1860 O O . HIS A 1 218 ? -10.546 -11.037 -2.478 1.00 58.72 218 HIS A O 1
ATOM 1866 N N . LEU A 1 219 ? -8.676 -11.497 -1.314 1.00 63.03 219 LEU A N 1
ATOM 1867 C CA . LEU A 1 219 ? -7.757 -10.726 -2.144 1.00 63.03 219 LEU A CA 1
ATOM 1868 C C . LEU A 1 219 ? -7.489 -11.558 -3.410 1.00 63.03 219 LEU A C 1
ATOM 1870 O O . LEU A 1 219 ? -6.752 -12.544 -3.360 1.00 63.03 219 LEU A O 1
ATOM 1874 N N . LYS A 1 220 ? -8.195 -11.248 -4.499 1.00 53.69 220 LYS A N 1
ATOM 1875 C CA . LYS A 1 220 ? -8.021 -11.858 -5.824 1.00 53.69 220 LYS A CA 1
ATOM 1876 C C . LYS A 1 220 ? -7.351 -10.883 -6.772 1.00 53.69 220 LYS A C 1
ATOM 1878 O O . LYS A 1 220 ? -7.665 -9.678 -6.676 1.00 53.69 220 LYS A O 1
#

Nearest PDB structures (foldseek):
  6vj4-assembly1_A-2  TM=1.159E-01  e=8.167E-01  Bacillus anthracis